Protein AF-W0VFI9-F1 (afdb_monomer)

Sequence (299 aa):
MTFDEHGDLPAVGVAAKDGVLQRAAGFYQGDRPKFDKMVDLAYHPKNVRTPTDSWTFLTLIRRGRIDWLRPFAPLVEDNMTIKDWPAGPSRNRSEFVGWNKQPDQPFVPTPFIAKPWTRFQIDQYDHLENLGTLYRPQVVSYLDDQGQPVKPAERRMRMEGALRAALAPLGGKSPARILFDYGSVLDDRNGAARFLPLVQSLHAVDDNFNLLDPRQGYDLARILGDTGAGSPFIAVALATMAGRQSGGATLVANLRRDDGATLLLVTPPSTDQIKKDAAIKRPFWPRPGFGKMRVAEGN

InterPro domains:
  IPR048303 Type VI lipase adapter protein Tla3, C-terminal domain [PF20995] (131-268)

Structure (mmCIF, N/CA/C/O backbone):
data_AF-W0VFI9-F1
#
_entry.id   AF-W0VFI9-F1
#
loop_
_atom_site.group_PDB
_atom_site.id
_atom_site.type_symbol
_atom_site.label_atom_id
_atom_site.label_alt_id
_atom_site.label_comp_id
_atom_site.label_asym_id
_atom_site.label_entity_id
_atom_site.label_seq_id
_atom_site.pdbx_PDB_ins_code
_atom_site.Cartn_x
_atom_site.Cartn_y
_atom_site.Cartn_z
_atom_site.occupancy
_atom_site.B_iso_or_equiv
_atom_site.auth_seq_id
_atom_site.auth_comp_id
_atom_site.auth_asym_id
_atom_site.auth_atom_id
_atom_site.pdbx_PDB_model_num
ATOM 1 N N . MET A 1 1 ? -9.700 0.176 -8.183 1.00 62.56 1 MET A N 1
ATOM 2 C CA . MET A 1 1 ? -8.334 0.528 -7.711 1.00 62.56 1 MET A CA 1
ATOM 3 C C . MET A 1 1 ? -7.477 0.729 -8.945 1.00 62.56 1 MET A C 1
ATOM 5 O O . MET A 1 1 ? -7.591 -0.067 -9.864 1.00 62.56 1 MET A O 1
ATOM 9 N N . THR A 1 2 ? -6.589 1.721 -8.954 1.00 81.00 2 THR A N 1
ATOM 10 C CA . THR A 1 2 ? -5.860 2.187 -10.150 1.00 81.00 2 THR A CA 1
ATOM 11 C C . THR A 1 2 ? -5.192 1.076 -10.981 1.00 81.00 2 THR A C 1
ATOM 13 O O . THR A 1 2 ? -5.266 1.102 -12.201 1.00 81.00 2 THR A O 1
ATOM 16 N N . PHE A 1 3 ? -4.596 0.052 -10.356 1.00 87.06 3 PHE A N 1
ATOM 17 C CA . PHE A 1 3 ? -3.988 -1.084 -11.080 1.00 87.06 3 PHE A CA 1
ATOM 18 C C . PHE A 1 3 ? -4.985 -2.087 -11.692 1.00 87.06 3 PHE A C 1
ATOM 20 O O . PHE A 1 3 ? -4.592 -2.877 -12.553 1.00 87.06 3 PHE A O 1
ATOM 27 N N . ASP A 1 4 ? -6.230 -2.119 -11.211 1.00 84.88 4 ASP A N 1
ATOM 28 C CA . ASP A 1 4 ? -7.299 -2.966 -11.763 1.00 84.88 4 ASP A CA 1
ATOM 29 C C . ASP A 1 4 ? -7.965 -2.289 -12.965 1.00 84.88 4 ASP A C 1
ATOM 31 O O . ASP A 1 4 ? -8.325 -2.954 -13.929 1.00 84.88 4 ASP A O 1
ATOM 35 N N . GLU A 1 5 ? -8.095 -0.962 -12.911 1.00 87.06 5 GLU A N 1
ATOM 36 C CA . GLU A 1 5 ? -8.647 -0.134 -13.992 1.00 87.06 5 GLU A CA 1
ATOM 37 C C . GLU A 1 5 ? -7.656 0.029 -15.156 1.00 87.06 5 GLU A C 1
ATOM 39 O O . GLU A 1 5 ? -8.062 0.244 -16.298 1.00 87.06 5 GLU A O 1
ATOM 44 N N . HIS A 1 6 ? -6.354 -0.108 -14.881 1.00 88.56 6 HIS A N 1
ATOM 45 C CA . HIS A 1 6 ? -5.279 0.088 -15.851 1.00 88.56 6 HIS A CA 1
ATOM 46 C C . HIS A 1 6 ? -4.340 -1.121 -15.892 1.00 88.56 6 HIS A C 1
ATOM 48 O O . HIS A 1 6 ? -3.369 -1.227 -15.137 1.00 88.56 6 HIS A O 1
ATOM 54 N N . GLY A 1 7 ? -4.652 -2.063 -16.786 1.00 85.62 7 GLY A N 1
ATOM 55 C CA . GLY A 1 7 ? -3.955 -3.346 -16.910 1.00 85.62 7 GLY A CA 1
ATOM 56 C C . GLY A 1 7 ? -2.502 -3.260 -17.389 1.00 85.62 7 GLY A C 1
ATOM 57 O O . GLY A 1 7 ? -1.788 -4.252 -17.280 1.00 85.62 7 GLY A O 1
ATOM 58 N N . ASP A 1 8 ? -2.065 -2.107 -17.885 1.00 88.19 8 ASP A N 1
ATOM 59 C CA . ASP A 1 8 ? -0.734 -1.803 -18.416 1.00 88.19 8 ASP A CA 1
ATOM 60 C C . ASP A 1 8 ? 0.096 -0.891 -17.493 1.00 88.19 8 ASP A C 1
ATOM 62 O O . ASP A 1 8 ? 1.289 -0.722 -17.726 1.00 88.19 8 ASP A O 1
ATOM 66 N N . LEU A 1 9 ? -0.496 -0.336 -16.427 1.00 93.69 9 LEU A N 1
ATOM 67 C CA . LEU A 1 9 ? 0.180 0.553 -15.480 1.00 93.69 9 LEU A CA 1
ATOM 68 C C . LEU A 1 9 ? 1.216 -0.224 -14.638 1.00 93.69 9 LEU A C 1
ATOM 70 O O . LEU A 1 9 ? 0.830 -1.044 -13.795 1.00 93.69 9 LEU A O 1
ATOM 74 N N . PRO A 1 10 ? 2.532 0.026 -14.802 1.00 94.06 10 PRO A N 1
ATOM 75 C CA . PRO A 1 10 ? 3.554 -0.812 -14.180 1.00 94.06 10 PRO A CA 1
ATOM 76 C C . PRO A 1 10 ? 3.926 -0.372 -12.764 1.00 94.06 10 PRO A C 1
ATOM 78 O O . PRO A 1 10 ? 4.367 -1.191 -11.952 1.00 94.06 10 PRO A O 1
ATOM 81 N N . ALA A 1 11 ? 3.769 0.913 -12.452 1.00 94.31 11 ALA A N 1
ATOM 82 C CA . ALA A 1 11 ? 4.079 1.461 -11.144 1.00 94.31 11 ALA A CA 1
ATOM 83 C C . ALA A 1 11 ? 3.263 2.724 -10.853 1.00 94.31 11 ALA A C 1
ATOM 85 O O . ALA A 1 11 ? 2.874 3.446 -11.766 1.00 94.31 11 ALA A O 1
ATOM 86 N N . VAL A 1 12 ? 3.051 2.999 -9.567 1.00 93.38 12 VAL A N 1
ATOM 87 C CA . VAL A 1 12 ? 2.434 4.228 -9.057 1.00 93.38 12 VAL A CA 1
ATOM 88 C C . VAL A 1 12 ? 3.333 4.800 -7.969 1.00 93.38 12 VAL A C 1
ATOM 90 O O . VAL A 1 12 ? 3.649 4.114 -6.996 1.00 93.38 12 VAL A O 1
ATOM 93 N N . GLY A 1 13 ? 3.733 6.059 -8.133 1.00 93.19 13 GLY A N 1
ATOM 94 C CA . GLY A 1 13 ? 4.355 6.844 -7.073 1.00 93.19 13 GLY A CA 1
ATOM 95 C C . GLY A 1 13 ? 3.281 7.511 -6.218 1.00 93.19 13 GLY A C 1
ATOM 96 O O . GLY A 1 13 ? 2.420 8.209 -6.745 1.00 93.19 13 GLY A O 1
ATOM 97 N N . VAL A 1 14 ? 3.332 7.306 -4.907 1.00 91.81 14 VAL A N 1
ATOM 98 C CA . VAL A 1 14 ? 2.443 7.950 -3.938 1.00 91.81 14 VAL A CA 1
ATOM 99 C C . VAL A 1 14 ? 3.278 8.874 -3.069 1.00 91.81 14 VAL A C 1
ATOM 101 O O . VAL A 1 14 ? 4.175 8.417 -2.364 1.00 91.81 14 VAL A O 1
ATOM 104 N N . ALA A 1 15 ? 2.977 10.169 -3.119 1.00 91.31 15 ALA A N 1
ATOM 105 C CA . ALA A 1 15 ? 3.561 11.175 -2.246 1.00 91.31 15 ALA A CA 1
ATOM 106 C C . ALA A 1 15 ? 2.481 11.674 -1.286 1.00 91.31 15 ALA A C 1
ATOM 108 O O . ALA A 1 15 ? 1.487 12.255 -1.717 1.00 91.31 15 ALA A O 1
ATOM 109 N N . ALA A 1 16 ? 2.681 11.448 0.007 1.00 90.25 16 ALA A N 1
ATOM 110 C CA . ALA A 1 16 ? 1.802 11.933 1.058 1.00 90.25 16 ALA A CA 1
ATOM 111 C C . ALA A 1 16 ? 2.552 12.956 1.906 1.00 90.25 16 ALA A C 1
ATOM 113 O O . ALA A 1 16 ? 3.666 12.696 2.365 1.00 90.25 16 ALA A O 1
ATOM 114 N N . LYS A 1 17 ? 1.942 14.126 2.088 1.00 86.88 17 LYS A N 1
ATOM 115 C CA . LYS A 1 17 ? 2.473 15.214 2.902 1.00 86.88 17 LYS A CA 1
ATOM 116 C C . LYS A 1 17 ? 1.336 15.812 3.711 1.00 86.88 17 LYS A C 1
ATOM 118 O O . LYS A 1 17 ? 0.345 16.245 3.131 1.00 86.88 17 LYS A O 1
ATOM 123 N N . ASP A 1 18 ? 1.499 15.857 5.021 1.00 83.75 18 ASP A N 1
ATOM 124 C CA . ASP A 1 18 ? 0.561 16.513 5.928 1.00 83.75 18 ASP A CA 1
ATOM 125 C C . ASP A 1 18 ? 1.339 17.097 7.106 1.00 83.75 18 ASP A C 1
ATOM 127 O O . ASP A 1 18 ? 2.400 16.586 7.464 1.00 83.75 18 ASP A O 1
ATOM 131 N N . GLY A 1 19 ? 0.844 18.188 7.670 1.00 79.25 19 GLY A N 1
ATOM 132 C CA . GLY A 1 19 ? 1.576 18.973 8.646 1.00 79.25 19 GLY A CA 1
ATOM 133 C C . GLY A 1 19 ? 0.948 20.330 8.920 1.00 79.25 19 GLY A C 1
ATOM 134 O O . GLY A 1 19 ? 0.022 20.761 8.226 1.00 79.25 19 GLY A O 1
ATOM 135 N N . VAL A 1 20 ? 1.483 21.034 9.917 1.00 75.50 20 VAL A N 1
ATOM 136 C CA . VAL A 1 20 ? 1.003 22.361 10.333 1.00 75.50 20 VAL A CA 1
ATOM 137 C C . VAL A 1 20 ? 1.035 23.326 9.153 1.00 75.50 20 VAL A C 1
ATOM 139 O O . VAL A 1 20 ? 0.038 23.984 8.860 1.00 75.50 20 VAL A O 1
ATOM 142 N N . LEU A 1 21 ? 2.150 23.349 8.417 1.00 72.38 21 LEU A N 1
ATOM 143 C CA . LEU A 1 21 ? 2.310 24.210 7.247 1.00 72.38 21 LEU A CA 1
ATOM 144 C C . LEU A 1 21 ? 1.324 23.855 6.130 1.00 72.38 21 LEU A C 1
ATOM 146 O O . LEU A 1 21 ? 0.768 24.754 5.510 1.00 72.38 21 LEU A O 1
ATOM 150 N N . GLN A 1 22 ? 1.091 22.568 5.857 1.00 76.31 22 GLN A N 1
ATOM 151 C CA . GLN A 1 22 ? 0.174 22.138 4.792 1.00 76.31 22 GLN A CA 1
ATOM 152 C C . GLN A 1 22 ? -1.273 22.507 5.118 1.00 76.31 22 GLN A C 1
ATOM 154 O O . GLN A 1 22 ? -1.983 23.002 4.246 1.00 76.31 22 GLN A O 1
ATOM 159 N N . ARG A 1 23 ? -1.688 22.311 6.373 1.00 75.12 23 ARG A N 1
ATOM 160 C CA . ARG A 1 23 ? -3.041 22.632 6.839 1.00 75.12 23 ARG A CA 1
ATOM 161 C C . ARG A 1 23 ? -3.273 24.139 6.909 1.00 75.12 23 ARG A C 1
ATOM 163 O O . ARG A 1 23 ? -4.311 24.624 6.477 1.00 75.12 23 ARG A O 1
ATOM 170 N N . ALA A 1 24 ? -2.287 24.896 7.387 1.00 67.75 24 ALA A N 1
ATOM 171 C CA . ALA A 1 24 ? -2.385 26.347 7.497 1.00 67.75 24 ALA A CA 1
ATOM 172 C C . ALA A 1 24 ? -2.285 27.077 6.146 1.00 67.75 24 ALA A C 1
ATOM 174 O O . ALA A 1 24 ? -2.968 28.079 5.935 1.00 67.75 24 ALA A O 1
ATOM 175 N N . ALA A 1 25 ? -1.440 26.588 5.233 1.00 64.44 25 ALA A N 1
ATOM 176 C CA . ALA A 1 25 ? -1.250 27.164 3.901 1.00 64.44 25 ALA A CA 1
ATOM 177 C C . ALA A 1 25 ? -2.233 26.609 2.852 1.00 64.44 25 ALA A C 1
ATOM 179 O O . ALA A 1 25 ? -2.155 26.981 1.681 1.00 64.44 25 ALA A O 1
ATOM 180 N N . GLY A 1 26 ? -3.156 25.723 3.243 1.00 57.56 26 GLY A N 1
ATOM 181 C CA . GLY A 1 26 ? -4.144 25.134 2.344 1.00 57.56 26 GLY A CA 1
ATOM 182 C C . GLY A 1 26 ? -5.011 26.200 1.664 1.00 57.56 26 GLY A C 1
ATOM 183 O O . GLY A 1 26 ? -5.632 27.042 2.315 1.00 57.56 26 GLY A O 1
ATOM 184 N N . PHE A 1 27 ? -5.079 26.170 0.332 1.00 51.59 27 PHE A N 1
ATOM 185 C CA . PHE A 1 27 ? -5.891 27.086 -0.485 1.00 51.59 27 PHE A CA 1
ATOM 186 C C . PHE A 1 27 ? -7.396 26.754 -0.488 1.00 51.59 27 PHE A C 1
ATOM 188 O O . PHE A 1 27 ? -8.184 27.507 -1.052 1.00 51.59 27 PHE A O 1
ATOM 195 N N . TYR A 1 28 ? -7.814 25.664 0.159 1.00 48.34 28 TYR A N 1
ATOM 196 C CA . TYR A 1 28 ? -9.218 25.266 0.240 1.00 48.34 28 TYR A CA 1
ATOM 197 C C . TYR A 1 28 ? -9.955 26.088 1.311 1.00 48.34 28 TYR A C 1
ATOM 199 O O . TYR A 1 28 ? -9.570 26.104 2.478 1.00 48.34 28 TYR A O 1
ATOM 207 N N . GLN A 1 29 ? -11.012 26.796 0.897 1.00 50.69 29 GLN A N 1
ATOM 208 C CA . GLN A 1 29 ? -11.781 27.742 1.722 1.00 50.69 29 GLN A CA 1
ATOM 209 C C . GLN A 1 29 ? -12.528 27.099 2.905 1.00 50.69 29 GLN A C 1
ATOM 211 O O . GLN A 1 29 ? -12.892 27.814 3.834 1.00 50.69 29 GLN A O 1
ATOM 216 N N . GLY A 1 30 ? -12.762 25.782 2.880 1.00 52.59 30 GLY A N 1
ATOM 217 C CA . 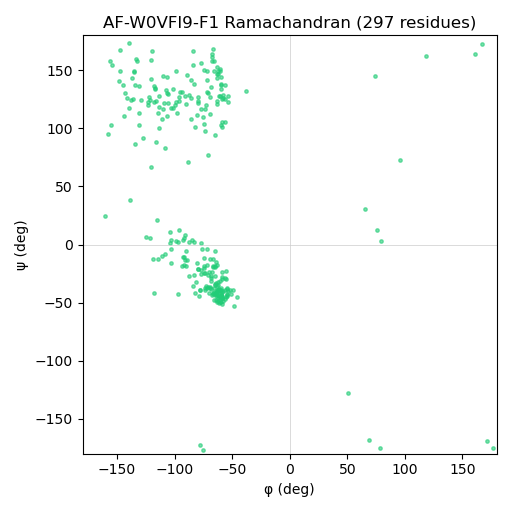GLY A 1 30 ? -13.663 25.106 3.819 1.00 52.59 30 GLY A CA 1
ATOM 218 C C . GLY A 1 30 ? -13.043 24.601 5.125 1.00 52.59 30 GLY A C 1
ATOM 219 O O . GLY A 1 30 ? -13.802 24.272 6.026 1.00 52.59 30 GLY A O 1
ATOM 220 N N . ASP A 1 31 ? -11.709 24.540 5.246 1.00 50.25 31 ASP A N 1
ATOM 221 C CA . ASP A 1 31 ? -11.068 23.681 6.263 1.00 50.25 31 ASP A CA 1
ATOM 222 C C . ASP A 1 31 ? -9.860 24.327 6.976 1.00 50.25 31 ASP A C 1
ATOM 224 O O . ASP A 1 31 ? -8.832 23.698 7.225 1.00 50.25 31 ASP A O 1
ATOM 228 N N . ARG A 1 32 ? -9.934 25.633 7.275 1.00 51.53 32 ARG A N 1
ATOM 229 C CA . ARG A 1 32 ? -8.805 26.377 7.865 1.00 51.53 32 ARG A CA 1
ATOM 230 C C . ARG A 1 32 ? -8.940 26.614 9.371 1.00 51.53 32 ARG A C 1
ATOM 232 O O . ARG A 1 32 ? -9.714 27.481 9.784 1.00 51.53 32 ARG A O 1
ATOM 239 N N . PRO A 1 33 ? -8.024 26.078 10.190 1.00 53.16 33 PRO A N 1
ATOM 240 C CA . PRO A 1 33 ? -7.391 26.868 11.234 1.00 53.16 33 PRO A CA 1
ATOM 241 C C . PRO A 1 33 ? -6.421 27.863 10.567 1.00 53.16 33 PRO A C 1
ATOM 243 O O . PRO A 1 33 ? -5.630 27.489 9.702 1.00 53.16 33 PRO A O 1
ATOM 246 N N . LYS A 1 34 ? -6.478 29.149 10.934 1.00 56.06 34 LYS A N 1
ATOM 247 C CA . LYS A 1 34 ? -5.519 30.158 10.436 1.00 56.06 34 LYS A CA 1
ATOM 248 C C . LYS A 1 34 ? -4.099 29.808 10.908 1.00 56.06 34 LYS A C 1
ATOM 250 O O . LYS A 1 34 ? -3.950 29.353 12.038 1.00 56.06 34 LYS A O 1
ATOM 255 N N . PHE A 1 35 ? -3.084 30.047 10.072 1.00 51.72 35 PHE A N 1
ATOM 256 C CA . PHE A 1 35 ? -1.660 29.806 10.370 1.00 51.72 35 PHE A CA 1
ATOM 257 C C . PHE A 1 35 ? -1.248 30.317 11.755 1.00 51.72 35 PHE A C 1
ATOM 259 O O . PHE A 1 35 ? -0.663 29.583 12.547 1.00 51.72 35 PHE A O 1
ATOM 266 N N . ASP A 1 36 ? -1.684 31.529 12.083 1.00 55.62 36 ASP A N 1
ATOM 267 C CA . ASP A 1 36 ? -1.428 32.227 13.344 1.00 55.62 36 ASP A CA 1
ATOM 268 C C . ASP A 1 36 ? -1.934 31.452 14.576 1.00 55.62 36 ASP A C 1
ATOM 270 O O . ASP A 1 36 ? -1.427 31.642 15.672 1.00 55.62 36 ASP A O 1
ATOM 274 N N . LYS A 1 37 ? -2.917 30.553 14.410 1.00 59.81 37 LYS A N 1
ATOM 275 C CA . LYS A 1 37 ? -3.463 29.701 15.481 1.00 59.81 37 LYS A CA 1
ATOM 276 C C . LYS A 1 37 ? -2.762 28.345 15.615 1.00 59.81 37 LYS A C 1
ATOM 278 O O . LYS A 1 37 ? -3.023 27.637 16.581 1.00 59.81 37 LYS A O 1
ATOM 283 N N . MET A 1 38 ? -1.944 27.944 14.639 1.00 61.09 38 MET A N 1
ATOM 284 C CA . MET A 1 38 ? -1.227 26.659 14.654 1.00 61.09 38 MET A CA 1
ATOM 285 C C . MET A 1 38 ? 0.292 26.810 14.751 1.00 61.09 38 MET A C 1
ATOM 287 O O . MET A 1 38 ? 0.965 25.822 15.031 1.00 61.09 38 MET A O 1
ATOM 291 N N . VAL A 1 39 ? 0.831 28.018 14.553 1.00 60.41 39 VAL A N 1
ATOM 292 C CA . VAL A 1 39 ? 2.271 28.292 14.660 1.00 60.41 39 VAL A CA 1
ATOM 293 C C . VAL A 1 39 ? 2.828 27.882 16.022 1.00 60.41 39 VAL A C 1
ATOM 295 O O . VAL A 1 39 ? 3.883 27.257 16.077 1.00 60.41 39 VAL A O 1
ATOM 298 N N . ASP A 1 40 ? 2.072 28.108 17.099 1.00 61.69 40 ASP A N 1
ATOM 299 C CA . ASP A 1 40 ? 2.478 27.697 18.443 1.00 61.69 40 ASP A CA 1
ATOM 300 C C . ASP A 1 40 ? 2.693 26.179 18.508 1.00 61.69 40 ASP A C 1
ATOM 302 O O . ASP A 1 40 ? 3.692 25.718 19.052 1.00 61.69 40 ASP A O 1
ATOM 306 N N . LEU A 1 41 ? 1.832 25.384 17.863 1.00 61.12 41 LEU A N 1
ATOM 307 C CA . LEU A 1 41 ? 1.924 23.919 17.853 1.00 61.12 41 LEU A CA 1
ATOM 308 C C . LEU A 1 41 ? 3.151 23.395 17.092 1.00 61.12 41 LEU A C 1
ATOM 310 O O . LEU A 1 41 ? 3.603 22.291 17.389 1.00 61.12 41 LEU A O 1
ATOM 314 N N . ALA A 1 42 ? 3.709 24.167 16.153 1.00 59.72 42 ALA A N 1
ATOM 315 C CA . ALA A 1 42 ? 4.906 23.779 15.403 1.00 59.72 42 ALA A CA 1
ATOM 316 C C . ALA A 1 42 ? 6.184 23.779 16.266 1.00 59.72 42 ALA A C 1
ATOM 318 O O . ALA A 1 42 ? 7.136 23.069 15.945 1.00 59.72 42 ALA A O 1
ATOM 319 N N . TYR A 1 43 ? 6.201 24.548 17.362 1.00 58.91 43 TYR A N 1
ATOM 320 C CA . TYR A 1 43 ? 7.357 24.689 18.258 1.00 58.91 43 TYR A CA 1
ATOM 321 C C . TYR A 1 43 ? 7.232 23.898 19.572 1.00 58.91 43 TYR A C 1
ATOM 323 O O . TYR A 1 43 ? 8.177 23.874 20.361 1.00 58.91 43 TYR A O 1
ATOM 331 N N . HIS A 1 44 ? 6.094 23.240 19.827 1.00 58.84 44 HIS A N 1
ATOM 332 C CA . HIS A 1 44 ? 5.900 22.419 21.028 1.00 58.84 44 HIS A CA 1
ATOM 333 C C . HIS A 1 44 ? 6.455 20.994 20.851 1.00 58.84 44 HIS A C 1
ATOM 335 O O . HIS A 1 44 ? 6.500 20.474 19.732 1.00 58.84 44 HIS A O 1
ATOM 341 N N . PRO A 1 45 ? 6.825 20.306 21.950 1.00 62.03 45 PRO A N 1
ATOM 342 C CA . PRO A 1 45 ? 7.136 18.882 21.910 1.00 62.03 45 PRO A CA 1
ATOM 343 C C . PRO A 1 45 ? 5.980 18.095 21.281 1.00 62.03 45 PRO A C 1
ATOM 345 O O . PRO A 1 45 ? 4.825 18.226 21.702 1.00 62.03 45 PRO A O 1
ATOM 348 N N . LYS A 1 46 ? 6.298 17.274 20.274 1.00 61.84 46 LYS A N 1
ATOM 349 C CA . LYS A 1 46 ? 5.321 16.419 19.592 1.00 61.84 46 LYS A CA 1
ATOM 350 C C . LYS A 1 46 ? 4.617 15.534 20.617 1.00 61.84 46 LYS A C 1
ATOM 352 O O . LYS A 1 46 ? 5.269 14.825 21.380 1.00 61.84 46 LYS A O 1
ATOM 357 N N . ASN A 1 47 ? 3.293 15.584 20.641 1.00 63.72 47 ASN A N 1
ATOM 358 C CA . ASN A 1 47 ? 2.473 14.708 21.462 1.00 63.72 47 ASN A CA 1
ATOM 359 C C . ASN A 1 47 ? 1.244 14.263 20.664 1.00 63.72 47 ASN A C 1
ATOM 361 O O . ASN A 1 47 ? 0.992 14.746 19.562 1.00 63.72 47 ASN A O 1
ATOM 365 N N . VAL A 1 48 ? 0.464 13.34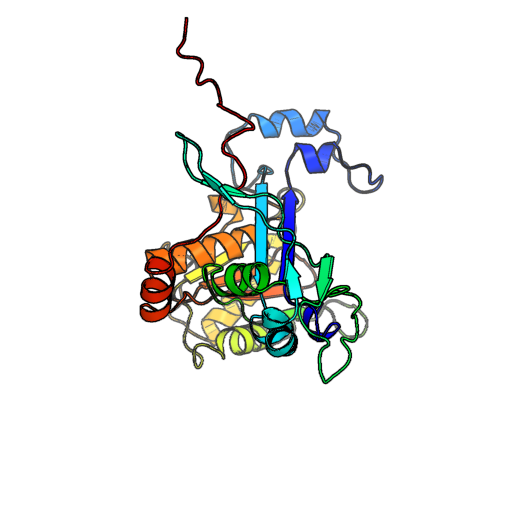3 21.231 1.00 61.91 48 VAL A N 1
ATOM 366 C CA . VAL A 1 48 ? -0.722 12.745 20.585 1.00 61.91 48 VAL A CA 1
ATOM 367 C C . VAL A 1 48 ? -1.733 13.802 20.118 1.00 61.91 48 VAL A C 1
ATOM 369 O O . VAL A 1 48 ? -2.537 13.553 19.225 1.00 61.91 48 VAL A O 1
ATOM 372 N N . ARG A 1 49 ? -1.693 14.995 20.725 1.00 66.44 49 ARG A N 1
ATOM 373 C CA . ARG A 1 49 ? -2.599 16.114 20.474 1.00 66.44 49 ARG A CA 1
ATOM 374 C C . ARG A 1 49 ? -1.988 17.236 19.627 1.00 66.44 49 ARG A C 1
ATOM 376 O O . ARG A 1 49 ? -2.607 18.291 19.522 1.00 66.44 49 ARG A O 1
ATOM 383 N N . THR A 1 50 ? -0.818 17.047 19.014 1.00 71.25 50 THR A N 1
ATOM 384 C CA . THR A 1 50 ? -0.239 18.042 18.099 1.00 71.25 50 THR A CA 1
ATOM 385 C C . THR A 1 50 ? -0.081 17.490 16.683 1.00 71.25 50 THR A C 1
ATOM 387 O O . THR A 1 50 ? 0.349 16.343 16.509 1.00 71.25 50 THR A O 1
ATOM 390 N N . PRO A 1 51 ? -0.435 18.276 15.642 1.00 75.94 51 PRO A N 1
ATOM 391 C CA . PRO A 1 51 ? -0.147 17.884 14.273 1.00 75.94 51 PRO A CA 1
ATOM 392 C C . PRO A 1 51 ? 1.359 17.712 14.104 1.00 75.94 51 PRO A C 1
ATOM 394 O O . PRO A 1 51 ? 2.148 18.524 14.586 1.00 75.94 51 PRO A O 1
ATOM 397 N N . THR A 1 52 ? 1.754 16.652 13.413 1.00 81.50 52 THR A N 1
ATOM 398 C CA . THR A 1 52 ? 3.150 16.361 13.126 1.00 81.50 52 THR A CA 1
ATOM 399 C C . THR A 1 52 ? 3.388 16.425 11.634 1.00 81.50 52 THR A C 1
ATOM 401 O O . THR A 1 52 ? 2.762 15.703 10.859 1.00 81.50 52 THR A O 1
ATOM 404 N N . ASP A 1 53 ? 4.343 17.272 11.249 1.00 83.00 53 ASP A N 1
ATOM 405 C CA . ASP A 1 53 ? 4.816 17.345 9.875 1.00 83.00 53 ASP A CA 1
ATOM 406 C C . ASP A 1 53 ? 5.358 15.985 9.437 1.00 83.00 53 ASP A C 1
ATOM 408 O O . ASP A 1 53 ? 6.237 15.388 10.071 1.00 83.00 53 ASP A O 1
ATOM 412 N N . SER A 1 54 ? 4.810 15.508 8.330 1.00 86.62 54 SER A N 1
ATOM 413 C CA . SER A 1 54 ? 5.104 14.213 7.760 1.00 86.62 54 SER A CA 1
ATOM 414 C C . SER A 1 54 ? 5.256 14.314 6.253 1.00 86.62 54 SER A C 1
ATOM 416 O O . SER A 1 54 ? 4.557 15.063 5.564 1.00 86.62 54 SER A O 1
ATOM 418 N N . TRP A 1 55 ? 6.198 13.530 5.740 1.00 90.44 55 TRP A N 1
ATOM 419 C CA . TRP A 1 55 ? 6.377 13.338 4.315 1.00 90.44 55 TRP A CA 1
ATOM 420 C C . TRP A 1 55 ? 6.725 11.881 4.062 1.00 90.44 55 TRP A C 1
ATOM 422 O O . TRP A 1 55 ? 7.646 11.332 4.664 1.00 90.44 55 TRP A O 1
ATOM 432 N N . THR A 1 56 ? 5.973 11.228 3.189 1.00 92.81 56 THR A N 1
ATOM 433 C CA . THR A 1 56 ? 6.229 9.850 2.787 1.00 92.81 56 THR A CA 1
ATOM 434 C C . THR A 1 56 ? 6.116 9.722 1.281 1.00 92.81 56 THR A C 1
ATOM 436 O O . THR A 1 56 ? 5.195 10.257 0.666 1.00 92.81 56 THR A O 1
ATOM 439 N N . PHE A 1 57 ? 7.060 8.989 0.698 1.00 93.38 57 PHE A N 1
ATOM 440 C CA . PHE A 1 57 ? 7.045 8.599 -0.702 1.00 93.38 57 PHE A CA 1
ATOM 441 C C . PHE A 1 57 ? 7.081 7.079 -0.785 1.00 93.38 57 PHE A C 1
ATOM 443 O O . PHE A 1 57 ? 7.991 6.448 -0.251 1.00 93.38 57 PHE A O 1
ATOM 450 N N . LEU A 1 58 ? 6.100 6.494 -1.462 1.00 94.19 58 LEU A N 1
ATOM 451 C CA . LEU A 1 58 ? 6.034 5.065 -1.740 1.00 94.19 58 LEU A CA 1
ATOM 452 C C . LEU A 1 58 ? 6.005 4.857 -3.249 1.00 94.19 58 LEU A C 1
ATOM 454 O O . LEU A 1 58 ? 5.347 5.603 -3.968 1.00 94.19 58 LEU A O 1
ATOM 458 N N . 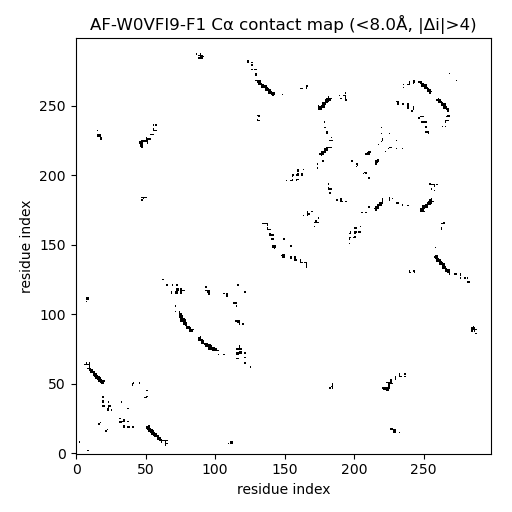THR A 1 59 ? 6.681 3.819 -3.729 1.00 94.38 59 THR A N 1
ATOM 459 C CA . THR A 1 59 ? 6.525 3.353 -5.111 1.00 94.38 59 THR A CA 1
ATOM 460 C C . THR A 1 59 ? 5.910 1.965 -5.073 1.00 94.38 59 THR A C 1
ATOM 462 O O . THR A 1 59 ? 6.523 1.023 -4.577 1.00 94.38 59 THR A O 1
ATOM 465 N N . LEU A 1 60 ? 4.681 1.846 -5.567 1.00 94.50 60 LEU A N 1
ATOM 466 C CA . LEU A 1 60 ? 3.979 0.574 -5.700 1.00 94.50 60 LEU A CA 1
ATOM 467 C C . LEU A 1 60 ? 4.220 0.032 -7.103 1.00 94.50 60 LEU A C 1
ATOM 469 O O . LEU A 1 60 ? 4.075 0.765 -8.077 1.00 94.50 60 LEU A O 1
ATOM 473 N N . ILE A 1 61 ? 4.596 -1.240 -7.207 1.00 94.25 61 ILE A N 1
ATOM 474 C CA . ILE A 1 61 ? 5.104 -1.832 -8.447 1.00 94.25 61 ILE A CA 1
ATOM 475 C C . ILE A 1 61 ? 4.365 -3.139 -8.725 1.00 94.25 61 ILE A C 1
ATOM 477 O O . ILE A 1 61 ? 4.188 -3.969 -7.832 1.00 94.25 61 ILE A O 1
ATOM 481 N N . ARG A 1 62 ? 3.972 -3.356 -9.983 1.00 93.69 62 ARG A N 1
ATOM 482 C CA . ARG A 1 62 ? 3.416 -4.622 -10.475 1.00 93.69 62 ARG A CA 1
ATOM 483 C C . ARG A 1 62 ? 4.356 -5.202 -11.529 1.00 93.69 62 ARG A C 1
ATOM 485 O O . ARG A 1 62 ? 4.179 -4.961 -12.716 1.00 93.69 62 ARG A O 1
ATOM 492 N N . ARG A 1 63 ? 5.338 -5.994 -11.085 1.00 89.81 63 ARG A N 1
ATOM 493 C CA . ARG A 1 63 ? 6.484 -6.410 -11.916 1.00 89.81 63 ARG A CA 1
ATOM 494 C C . ARG A 1 63 ? 6.120 -7.010 -13.279 1.00 89.81 63 ARG A C 1
ATOM 496 O O . ARG A 1 63 ? 6.722 -6.634 -14.273 1.00 89.81 63 ARG A O 1
ATOM 503 N N . GLY A 1 64 ? 5.104 -7.872 -13.343 1.00 90.56 64 GLY A N 1
ATOM 504 C CA . GLY A 1 64 ? 4.700 -8.525 -14.598 1.00 90.56 64 GLY A CA 1
ATOM 505 C C . GLY A 1 64 ? 4.008 -7.613 -15.623 1.00 90.56 64 GLY A C 1
ATOM 506 O O . GLY A 1 64 ? 3.693 -8.044 -16.726 1.00 90.56 64 GLY A O 1
ATOM 507 N N . ARG A 1 65 ? 3.743 -6.340 -15.296 1.00 92.88 65 ARG A N 1
ATOM 508 C CA . ARG A 1 65 ? 3.057 -5.402 -16.208 1.00 92.88 65 ARG A CA 1
ATOM 509 C C . ARG A 1 65 ? 3.933 -4.908 -17.356 1.00 92.88 65 ARG A C 1
ATOM 511 O O . ARG A 1 65 ? 3.407 -4.337 -18.304 1.00 92.88 65 ARG A O 1
ATOM 518 N N . ILE A 1 66 ? 5.238 -5.157 -17.286 1.00 94.19 66 ILE A N 1
ATOM 519 C CA . ILE A 1 66 ? 6.196 -4.800 -18.336 1.00 94.19 66 ILE A CA 1
ATOM 520 C C . ILE A 1 66 ? 6.643 -6.004 -19.174 1.00 94.19 66 ILE A C 1
ATOM 522 O O . ILE A 1 66 ? 7.468 -5.840 -20.066 1.00 94.19 66 ILE A O 1
ATOM 526 N N . ASP A 1 67 ? 6.132 -7.215 -18.919 1.00 94.06 67 ASP A N 1
ATOM 527 C CA . ASP A 1 67 ? 6.643 -8.426 -19.582 1.00 94.06 67 ASP A CA 1
ATOM 528 C C . ASP A 1 67 ? 6.456 -8.388 -21.104 1.00 94.06 67 ASP A C 1
ATOM 530 O O . ASP A 1 67 ? 7.322 -8.841 -21.852 1.00 94.06 67 ASP A O 1
ATOM 534 N N . TRP A 1 68 ? 5.384 -7.746 -21.568 1.00 93.81 68 TRP A N 1
ATOM 535 C CA . TRP A 1 68 ? 5.110 -7.528 -22.988 1.00 93.81 68 TRP A CA 1
ATOM 536 C C . TRP A 1 68 ? 6.118 -6.591 -23.678 1.00 93.81 68 TRP A C 1
ATOM 538 O O . TRP A 1 68 ? 6.241 -6.630 -24.899 1.00 93.81 68 TRP A O 1
ATOM 548 N N . LEU A 1 69 ? 6.870 -5.775 -22.925 1.00 94.88 69 LEU A N 1
ATOM 549 C CA . LEU A 1 69 ? 7.926 -4.910 -23.465 1.00 94.88 69 LEU A CA 1
ATOM 550 C C . LEU A 1 69 ? 9.228 -5.671 -23.738 1.00 94.88 69 LEU A C 1
ATOM 552 O O . LEU A 1 69 ? 10.066 -5.212 -24.515 1.00 94.88 69 LEU A O 1
ATOM 556 N N . ARG A 1 70 ? 9.425 -6.829 -23.097 1.00 94.94 70 ARG A N 1
ATOM 557 C CA . ARG A 1 70 ? 10.700 -7.561 -23.123 1.00 94.94 70 ARG A CA 1
ATOM 558 C C . ARG A 1 70 ? 11.146 -7.977 -24.532 1.00 94.94 70 ARG A C 1
ATOM 560 O O . ARG A 1 70 ? 12.341 -7.846 -24.792 1.00 94.94 70 ARG A O 1
ATOM 567 N N . PRO A 1 71 ? 10.261 -8.409 -25.454 1.00 95.69 71 PRO A N 1
ATOM 568 C CA . PRO A 1 71 ? 10.655 -8.708 -26.833 1.00 95.69 71 PRO A CA 1
ATOM 569 C C . PRO A 1 71 ? 11.146 -7.483 -27.620 1.00 95.69 71 PRO A C 1
ATOM 571 O O . PRO A 1 71 ? 11.960 -7.631 -28.526 1.00 95.69 71 PRO A O 1
ATOM 574 N N . PHE A 1 72 ? 10.689 -6.275 -27.268 1.00 96.50 72 PHE A N 1
ATOM 575 C CA . PHE A 1 72 ? 11.091 -5.035 -27.939 1.00 96.50 72 PHE A CA 1
ATOM 576 C C . PHE A 1 72 ? 12.441 -4.512 -27.450 1.00 96.50 72 PHE A C 1
ATOM 578 O O . PHE A 1 72 ? 13.182 -3.921 -28.228 1.00 96.50 72 PHE A O 1
ATOM 585 N N . ALA A 1 73 ? 12.780 -4.730 -26.177 1.00 94.75 73 ALA A N 1
ATOM 586 C CA . ALA A 1 73 ? 13.951 -4.124 -25.542 1.00 94.75 73 ALA A CA 1
ATOM 587 C C . ALA A 1 73 ? 15.298 -4.354 -26.273 1.00 94.75 73 ALA A C 1
ATOM 589 O O . ALA A 1 73 ? 16.092 -3.415 -26.316 1.00 94.75 73 ALA A O 1
ATOM 590 N N . PRO A 1 74 ? 15.587 -5.528 -26.880 1.00 94.81 74 PRO A N 1
ATOM 591 C CA . PRO A 1 74 ? 16.804 -5.735 -27.678 1.00 94.81 74 PRO A CA 1
ATOM 592 C C . PRO A 1 74 ? 16.808 -5.006 -29.032 1.00 94.81 74 PRO A C 1
ATOM 594 O O . PRO A 1 74 ? 17.858 -4.877 -29.654 1.00 94.81 74 PRO A O 1
ATOM 597 N N . LEU A 1 75 ? 15.639 -4.579 -29.513 1.00 96.88 75 LEU A N 1
ATOM 598 C CA . LEU A 1 75 ? 15.448 -3.942 -30.819 1.00 96.88 75 LEU A CA 1
ATOM 599 C C . LEU A 1 75 ? 15.499 -2.412 -30.733 1.00 96.88 75 LEU A C 1
ATOM 601 O O . LEU A 1 75 ? 15.681 -1.742 -31.748 1.00 96.88 75 LEU A O 1
ATOM 605 N N . VAL A 1 76 ? 15.327 -1.866 -29.529 1.00 96.94 76 VA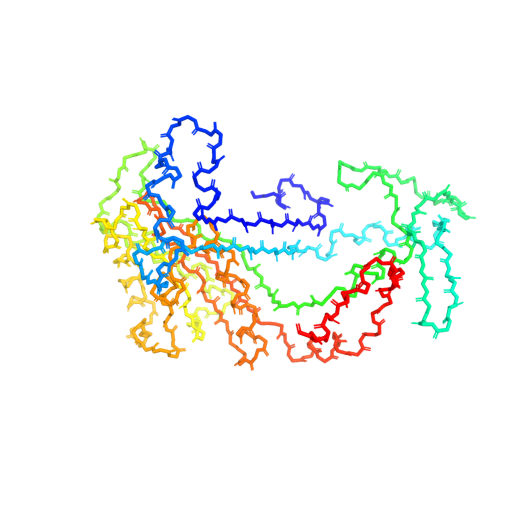L A N 1
ATOM 606 C CA . VAL A 1 76 ? 15.341 -0.430 -29.247 1.00 96.94 76 VAL A CA 1
ATOM 607 C C . VAL A 1 76 ? 16.754 0.138 -29.374 1.00 96.94 76 VAL A C 1
ATOM 609 O O . VAL A 1 76 ? 17.696 -0.368 -28.765 1.00 96.94 76 VAL A O 1
ATOM 612 N N . GLU A 1 77 ? 16.878 1.233 -30.119 1.00 96.25 77 GLU A N 1
ATOM 613 C CA . GLU A 1 77 ? 18.031 2.128 -30.065 1.00 96.25 77 GLU A CA 1
ATOM 614 C C . GLU A 1 77 ? 17.899 3.057 -28.848 1.00 96.25 77 GLU A C 1
ATOM 616 O O . GLU A 1 77 ? 16.894 3.760 -28.679 1.00 96.25 77 GLU A O 1
ATOM 621 N N . ASP A 1 78 ? 18.916 3.037 -27.986 1.00 94.06 78 ASP A N 1
ATOM 622 C CA . ASP A 1 78 ? 18.988 3.823 -26.754 1.00 94.06 78 ASP A CA 1
ATOM 623 C C . ASP A 1 78 ? 19.976 4.985 -26.929 1.00 94.06 78 ASP A C 1
ATOM 625 O O . ASP A 1 78 ? 21.121 4.772 -27.326 1.00 94.06 78 ASP A O 1
ATOM 629 N N . ASN A 1 79 ? 19.565 6.211 -26.587 1.00 93.38 79 ASN A N 1
ATOM 630 C CA . ASN A 1 79 ? 20.460 7.379 -26.584 1.00 93.38 79 ASN A CA 1
ATOM 631 C C . ASN A 1 79 ? 21.407 7.442 -25.377 1.00 93.38 79 ASN A C 1
ATOM 633 O O . ASN A 1 79 ? 22.154 8.422 -25.215 1.00 93.38 79 ASN A O 1
ATOM 637 N N . MET A 1 80 ? 21.344 6.443 -24.497 1.00 90.31 80 MET A N 1
ATOM 638 C CA . MET A 1 80 ? 22.149 6.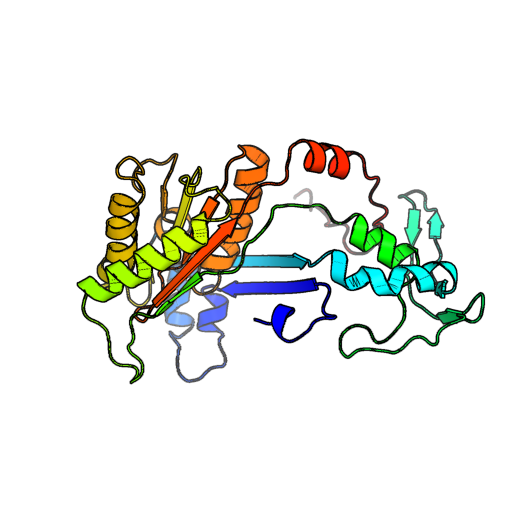412 -23.295 1.00 90.31 80 MET A CA 1
ATOM 639 C C . MET A 1 80 ? 23.640 6.343 -23.633 1.00 90.31 80 MET A C 1
ATOM 641 O O . MET A 1 80 ? 24.134 5.414 -24.264 1.00 90.31 80 MET A O 1
ATOM 645 N N . THR A 1 81 ? 24.382 7.312 -23.116 1.00 88.38 81 THR A N 1
ATOM 646 C CA . THR A 1 81 ? 25.838 7.366 -23.141 1.00 88.38 81 THR A CA 1
ATOM 647 C C . THR A 1 81 ? 26.357 7.316 -21.712 1.00 88.38 81 THR A C 1
ATOM 649 O O . THR A 1 81 ? 25.857 8.011 -20.821 1.00 88.38 81 THR A O 1
ATOM 652 N N . ILE A 1 82 ? 27.377 6.490 -21.494 1.00 85.31 82 ILE A N 1
ATOM 653 C CA . ILE A 1 82 ? 28.103 6.405 -20.227 1.00 85.31 82 ILE A CA 1
ATOM 654 C C . ILE A 1 82 ? 29.411 7.178 -20.389 1.00 85.31 82 ILE A C 1
ATOM 656 O O . ILE A 1 82 ? 30.103 7.049 -21.396 1.00 85.31 82 ILE A O 1
ATOM 660 N N . LYS A 1 83 ? 29.728 8.016 -19.404 1.00 84.88 83 LYS A N 1
ATOM 661 C CA . LYS A 1 83 ? 30.979 8.769 -19.317 1.00 84.88 83 LYS A CA 1
ATOM 662 C C . LYS A 1 83 ? 31.668 8.439 -18.008 1.00 84.88 83 LYS A C 1
ATOM 664 O O . LYS A 1 83 ? 31.090 8.688 -16.946 1.00 84.88 83 LYS A O 1
ATOM 669 N N . ASP A 1 84 ? 32.896 7.952 -18.096 1.00 84.50 84 ASP A N 1
ATOM 670 C CA . ASP A 1 84 ? 33.746 7.705 -16.940 1.00 84.50 84 ASP A CA 1
ATOM 671 C C . ASP A 1 84 ? 34.376 9.014 -16.455 1.00 84.50 84 ASP A C 1
ATOM 673 O O . ASP A 1 84 ? 34.988 9.753 -17.228 1.00 84.50 84 ASP A O 1
ATOM 677 N N . TRP A 1 85 ? 34.213 9.316 -15.167 1.00 80.88 85 TRP A N 1
ATOM 678 C CA . TRP A 1 85 ? 34.858 10.454 -14.510 1.00 80.88 85 TRP A CA 1
ATOM 679 C C . TRP A 1 85 ? 35.729 9.970 -13.351 1.00 80.88 85 TRP A C 1
ATOM 681 O O . TRP A 1 85 ? 35.446 8.916 -12.781 1.00 80.88 85 TRP A O 1
ATOM 691 N N . PRO A 1 86 ? 36.712 10.774 -12.901 1.00 83.94 86 PRO A N 1
ATOM 692 C CA . PRO A 1 86 ? 37.478 10.467 -11.690 1.00 83.94 86 PRO A CA 1
ATOM 693 C C . PRO A 1 86 ? 36.607 10.261 -10.437 1.00 83.94 86 PRO A C 1
ATOM 695 O O . PRO A 1 86 ? 36.963 9.486 -9.560 1.00 83.94 86 PRO A O 1
ATOM 698 N N . ALA A 1 87 ? 35.448 10.929 -10.361 1.00 78.25 87 ALA A N 1
ATOM 699 C CA . ALA A 1 87 ? 34.476 10.785 -9.270 1.00 78.25 87 ALA A CA 1
ATOM 700 C C . ALA A 1 87 ? 33.515 9.587 -9.440 1.00 78.25 87 ALA A C 1
ATOM 702 O O . ALA A 1 87 ? 32.615 9.406 -8.621 1.00 78.25 87 ALA A O 1
ATOM 703 N N . GLY A 1 88 ? 33.681 8.800 -10.505 1.00 77.50 88 GLY A N 1
ATOM 704 C CA . GLY A 1 88 ? 32.842 7.658 -10.855 1.00 77.50 88 GLY A CA 1
ATOM 705 C C . GLY A 1 88 ? 32.131 7.814 -12.207 1.00 77.50 88 GLY A C 1
ATOM 706 O O . GLY A 1 88 ? 32.021 8.922 -12.744 1.00 77.50 88 GLY A O 1
ATOM 707 N N . PRO A 1 89 ? 31.638 6.706 -12.785 1.00 79.62 89 PRO A N 1
ATOM 708 C CA . PRO A 1 89 ? 30.889 6.735 -14.033 1.00 79.62 89 PRO A CA 1
ATOM 709 C C . PRO A 1 89 ? 29.582 7.519 -13.883 1.00 79.62 89 PRO A C 1
ATOM 711 O O . PRO A 1 89 ? 28.933 7.507 -12.839 1.00 79.62 89 PRO A O 1
ATOM 714 N N . SER A 1 90 ? 29.174 8.191 -14.953 1.00 81.56 90 SER A N 1
ATOM 715 C CA . SER A 1 90 ? 27.905 8.914 -15.053 1.00 81.56 90 SER A CA 1
ATOM 716 C C . SER A 1 90 ? 27.206 8.569 -16.358 1.00 81.56 90 SER A C 1
ATOM 718 O O . SER A 1 90 ? 27.863 8.197 -17.329 1.00 81.56 90 SER A O 1
ATOM 720 N N . ARG A 1 91 ? 25.891 8.768 -16.418 1.00 84.31 91 ARG A N 1
ATOM 721 C CA . ARG A 1 91 ? 25.129 8.643 -17.664 1.00 84.31 91 ARG A CA 1
ATOM 722 C C . ARG A 1 91 ? 24.174 9.809 -17.888 1.00 84.31 91 ARG A C 1
ATOM 724 O O . ARG A 1 91 ? 23.788 10.502 -16.944 1.00 84.31 91 ARG A O 1
ATOM 731 N N . ASN A 1 92 ? 23.773 10.003 -19.140 1.00 86.56 92 ASN A N 1
ATOM 732 C CA . ASN A 1 92 ? 22.564 10.756 -19.476 1.00 86.56 92 ASN A CA 1
ATOM 733 C C . ASN A 1 92 ? 21.304 9.882 -19.252 1.00 86.56 92 ASN A C 1
ATOM 735 O O . ASN A 1 92 ? 21.344 8.801 -18.647 1.00 86.56 92 ASN A O 1
ATOM 739 N N . ARG A 1 93 ? 20.146 10.397 -19.677 1.00 86.88 93 ARG A N 1
ATOM 740 C CA . ARG A 1 93 ? 18.891 9.639 -19.663 1.00 86.88 93 ARG A CA 1
ATOM 741 C C . ARG A 1 93 ? 18.995 8.475 -20.651 1.00 86.88 93 ARG A C 1
ATOM 743 O O . ARG A 1 93 ? 19.724 8.577 -21.623 1.00 86.88 93 ARG A O 1
ATOM 750 N N . SER A 1 94 ? 18.297 7.389 -20.341 1.00 90.75 94 SER A N 1
ATOM 751 C CA . SER A 1 94 ? 18.089 6.283 -21.273 1.00 90.75 94 SER A CA 1
ATOM 752 C C . SER A 1 94 ? 16.705 6.466 -21.864 1.00 90.75 94 SER A C 1
ATOM 754 O O . SER A 1 94 ? 15.732 6.570 -21.107 1.00 90.75 94 SER A O 1
ATOM 756 N N . GLU A 1 95 ? 16.633 6.603 -23.182 1.00 92.56 95 GLU A N 1
ATOM 757 C CA . GLU A 1 95 ? 15.421 6.964 -23.910 1.00 92.56 95 GLU A CA 1
ATOM 758 C C . GLU A 1 95 ? 15.417 6.304 -25.292 1.00 92.56 95 GLU A C 1
ATOM 760 O O . GLU A 1 95 ? 16.435 6.258 -25.982 1.00 92.56 95 GLU A O 1
ATOM 765 N N . PHE A 1 96 ? 14.239 5.835 -25.709 1.00 96.19 96 PHE A N 1
ATOM 766 C CA . PHE A 1 96 ? 14.003 5.355 -27.067 1.00 96.19 96 PHE A CA 1
ATOM 767 C C . PHE A 1 96 ? 14.183 6.493 -28.080 1.00 96.19 96 PHE A C 1
ATOM 769 O O . PHE A 1 96 ? 13.448 7.491 -28.025 1.00 96.19 96 PHE A O 1
ATOM 776 N N . VAL A 1 97 ? 15.108 6.307 -29.024 1.00 96.19 97 VAL A N 1
ATOM 777 C CA . VAL A 1 97 ? 15.341 7.232 -30.150 1.00 96.19 97 VAL A CA 1
ATOM 778 C C . VAL A 1 97 ? 15.117 6.609 -31.524 1.00 96.19 97 VAL A C 1
ATOM 780 O O . VAL A 1 97 ? 14.975 7.344 -32.498 1.00 96.19 97 VAL A O 1
ATOM 783 N N . GLY A 1 98 ? 14.996 5.287 -31.601 1.00 95.88 98 GLY A N 1
ATOM 784 C CA . GLY A 1 98 ? 14.827 4.582 -32.862 1.00 95.88 98 GLY A CA 1
ATOM 785 C C . GLY A 1 98 ? 14.803 3.070 -32.687 1.00 95.88 98 GLY A C 1
ATOM 786 O O . GLY A 1 98 ? 14.825 2.545 -31.571 1.00 95.88 98 GLY A O 1
ATOM 787 N N . TRP A 1 99 ? 14.753 2.364 -33.811 1.00 96.94 99 TRP A N 1
ATOM 788 C CA . TRP A 1 99 ? 14.848 0.910 -33.861 1.00 96.94 99 TRP A CA 1
ATOM 789 C C . TRP A 1 99 ? 16.192 0.519 -34.473 1.00 96.94 99 TRP A C 1
ATOM 791 O O . TRP A 1 99 ? 16.450 0.835 -35.630 1.00 96.94 99 TRP A O 1
ATOM 801 N N . ASN A 1 100 ? 17.006 -0.239 -33.735 1.00 95.00 100 ASN A N 1
ATOM 802 C CA . ASN A 1 100 ? 18.199 -0.892 -34.288 1.00 95.00 100 ASN A CA 1
ATOM 803 C C . ASN A 1 100 ? 17.813 -1.945 -35.337 1.00 95.00 100 ASN A C 1
ATOM 805 O O . ASN A 1 100 ? 18.531 -2.184 -36.307 1.00 95.00 100 ASN A O 1
ATOM 809 N N . LYS A 1 101 ? 16.668 -2.599 -35.122 1.00 94.88 101 LYS A N 1
ATOM 810 C CA . LYS A 1 101 ? 16.039 -3.536 -36.050 1.00 94.88 101 LYS A CA 1
ATOM 811 C C . LYS A 1 101 ? 14.526 -3.384 -35.944 1.00 94.88 101 LYS A C 1
ATOM 813 O O . LYS A 1 101 ? 13.993 -3.309 -34.839 1.00 94.88 101 LYS A O 1
ATOM 818 N N . GLN A 1 102 ? 13.841 -3.376 -37.087 1.00 93.81 102 GLN A N 1
ATOM 819 C CA . GLN A 1 102 ? 12.382 -3.323 -37.126 1.00 93.81 102 GLN A CA 1
ATOM 820 C C . GLN A 1 102 ? 11.790 -4.521 -36.356 1.00 93.81 102 GLN A C 1
ATOM 822 O O . GLN A 1 102 ? 12.205 -5.656 -36.615 1.00 93.81 102 GLN A O 1
ATOM 827 N N . PRO A 1 103 ? 10.853 -4.303 -35.418 1.00 95.25 103 PRO A N 1
ATOM 828 C CA . PRO A 1 103 ? 10.206 -5.398 -34.712 1.00 95.25 103 PRO A CA 1
ATOM 829 C C . PRO A 1 103 ? 9.241 -6.150 -35.632 1.00 95.25 103 PRO A C 1
ATOM 831 O O . PRO A 1 103 ? 8.535 -5.538 -36.433 1.00 95.25 103 PRO A O 1
ATOM 834 N N . ASP A 1 104 ? 9.194 -7.475 -35.482 1.00 92.44 104 ASP A N 1
ATOM 835 C CA . ASP A 1 104 ? 8.308 -8.341 -36.275 1.00 92.44 104 ASP A CA 1
ATOM 836 C C . ASP A 1 104 ? 6.826 -8.038 -35.995 1.00 92.44 104 ASP A C 1
ATOM 838 O O . ASP A 1 104 ? 5.981 -8.113 -36.884 1.00 92.44 104 ASP A O 1
ATOM 842 N N . GLN A 1 105 ? 6.515 -7.658 -34.752 1.00 93.62 105 GLN A N 1
ATOM 843 C CA . GLN A 1 105 ? 5.209 -7.141 -34.357 1.00 93.62 105 GLN A CA 1
ATOM 844 C C . GLN A 1 105 ? 5.307 -5.634 -34.100 1.00 93.62 105 GLN A C 1
ATOM 846 O O . GLN A 1 105 ? 6.216 -5.206 -33.386 1.00 93.62 105 GLN A O 1
ATOM 851 N N . PRO A 1 106 ? 4.383 -4.812 -34.624 1.00 94.69 106 PRO A N 1
ATOM 852 C CA . PRO A 1 106 ? 4.369 -3.386 -34.329 1.00 94.69 106 PRO A CA 1
ATOM 853 C C . PRO A 1 106 ? 4.219 -3.116 -32.829 1.00 94.69 106 PRO A C 1
ATOM 855 O O . PRO A 1 106 ? 3.404 -3.738 -32.149 1.00 94.69 106 PRO A O 1
ATOM 858 N N . PHE A 1 107 ? 4.973 -2.144 -32.318 1.00 96.19 107 PHE A N 1
ATOM 859 C CA . PHE A 1 107 ? 4.745 -1.624 -30.974 1.00 96.19 107 PHE A CA 1
ATOM 860 C C . PHE A 1 107 ? 3.430 -0.835 -30.941 1.00 96.19 107 PHE A C 1
ATOM 862 O O . PHE A 1 107 ? 3.247 0.093 -31.731 1.00 96.19 107 PHE A O 1
ATOM 869 N N . VAL A 1 108 ? 2.538 -1.179 -30.010 1.00 95.44 108 VAL A N 1
ATOM 870 C CA . VAL A 1 108 ? 1.267 -0.477 -29.788 1.00 95.44 108 VAL A CA 1
ATOM 871 C C . VAL A 1 108 ? 1.378 0.338 -28.493 1.00 95.44 108 VAL A C 1
ATOM 873 O O . VAL A 1 108 ? 1.449 -0.259 -27.418 1.00 95.44 108 VAL A O 1
ATOM 876 N N . PRO A 1 109 ? 1.416 1.683 -28.566 1.00 95.38 109 PRO A N 1
ATOM 877 C CA . PRO A 1 109 ? 1.464 2.535 -27.384 1.00 95.38 109 PRO A CA 1
ATOM 878 C C . PRO A 1 109 ? 0.229 2.376 -26.498 1.00 95.38 109 PRO A C 1
ATOM 880 O O . PRO A 1 109 ? -0.883 2.169 -26.986 1.00 95.38 109 PRO A O 1
ATOM 883 N N . THR A 1 110 ? 0.415 2.572 -25.198 1.00 93.81 110 THR A N 1
ATOM 884 C CA . THR A 1 110 ? -0.670 2.617 -24.215 1.00 93.81 110 THR A CA 1
ATOM 885 C C . THR A 1 110 ? -0.701 3.976 -23.501 1.00 93.81 110 THR A C 1
ATOM 887 O O . THR A 1 110 ? 0.278 4.727 -23.585 1.00 93.81 110 THR A O 1
ATOM 890 N N . PRO A 1 111 ? -1.779 4.322 -22.763 1.00 92.00 111 PRO A N 1
ATOM 891 C CA . PRO A 1 111 ? -1.840 5.576 -22.007 1.00 92.00 111 PRO A CA 1
ATOM 892 C C . PRO A 1 111 ? -0.692 5.757 -21.004 1.00 92.00 111 PRO A C 1
ATOM 894 O O . PRO A 1 111 ? -0.291 6.888 -20.732 1.00 92.00 111 PRO A O 1
ATOM 897 N N . PHE A 1 112 ? -0.144 4.659 -20.470 1.00 93.00 112 PHE A N 1
ATOM 898 C CA . PHE A 1 112 ? 0.940 4.690 -19.484 1.00 93.00 112 PHE A CA 1
ATOM 899 C C . PHE A 1 112 ? 2.318 4.359 -20.072 1.00 93.00 112 PHE A C 1
ATOM 901 O O . PHE A 1 112 ? 3.335 4.644 -19.436 1.00 93.00 112 PHE A O 1
ATOM 908 N N . ILE A 1 113 ? 2.379 3.783 -21.278 1.00 94.62 113 ILE A N 1
ATOM 909 C CA . ILE A 1 113 ? 3.620 3.400 -21.958 1.00 94.62 113 ILE A CA 1
ATOM 910 C C . ILE A 1 113 ? 3.550 3.850 -23.425 1.00 94.62 113 ILE A C 1
ATOM 912 O O . ILE A 1 113 ? 3.173 3.108 -24.330 1.00 94.62 113 ILE A O 1
ATOM 916 N N . ALA A 1 114 ? 3.941 5.104 -23.663 1.00 94.94 114 ALA A N 1
ATOM 917 C CA . ALA A 1 114 ? 3.875 5.727 -24.988 1.00 94.94 114 ALA A CA 1
ATOM 918 C C . ALA A 1 114 ? 4.995 5.283 -25.950 1.00 94.94 114 ALA A C 1
ATOM 920 O O . ALA A 1 114 ? 4.870 5.427 -27.165 1.00 94.94 114 ALA A O 1
ATOM 921 N N . LYS A 1 115 ? 6.111 4.783 -25.409 1.00 95.75 115 LYS A N 1
ATOM 922 C CA . LYS A 1 115 ? 7.299 4.349 -26.155 1.00 95.75 115 LYS A CA 1
ATOM 923 C C . LYS A 1 115 ? 7.788 3.008 -25.602 1.00 95.75 115 LYS A C 1
ATOM 925 O O . LYS A 1 115 ? 7.641 2.788 -24.395 1.00 95.75 115 LYS A 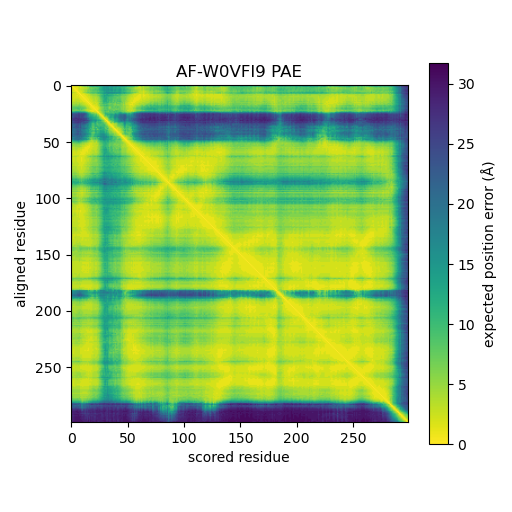O 1
ATOM 930 N N . PRO A 1 116 ? 8.386 2.138 -26.433 1.00 96.19 116 PRO A N 1
ATOM 931 C CA . PRO A 1 116 ? 9.017 0.919 -25.943 1.00 96.19 116 PRO A CA 1
ATOM 932 C C . PRO A 1 116 ? 10.148 1.281 -24.978 1.00 96.19 116 PRO A C 1
ATOM 934 O O . PRO A 1 116 ? 10.776 2.338 -25.098 1.00 96.19 116 PRO A O 1
ATOM 937 N N . TRP A 1 117 ? 10.396 0.409 -24.007 1.00 95.81 117 TRP A N 1
ATOM 938 C CA . TRP A 1 117 ? 11.470 0.627 -23.048 1.00 95.81 117 TRP A CA 1
ATOM 939 C C . TRP A 1 117 ? 12.793 0.102 -23.587 1.00 95.81 117 TRP A C 1
ATOM 941 O O . TRP A 1 117 ? 12.853 -0.950 -24.225 1.00 95.81 117 TRP A O 1
ATOM 951 N N . THR A 1 118 ? 13.862 0.837 -23.303 1.00 95.31 118 THR A N 1
ATOM 952 C CA . THR A 1 118 ? 15.228 0.405 -23.604 1.00 95.31 118 THR A CA 1
ATOM 953 C C . THR A 1 118 ? 15.594 -0.800 -22.737 1.00 95.31 118 THR A C 1
ATOM 955 O O . THR A 1 118 ? 14.999 -1.037 -21.677 1.00 95.31 118 THR A O 1
ATOM 958 N N . ARG A 1 119 ? 16.633 -1.545 -23.133 1.00 92.88 119 ARG A N 1
ATOM 959 C CA . ARG A 1 119 ? 17.167 -2.622 -22.291 1.00 92.88 119 ARG A CA 1
ATOM 960 C C . ARG A 1 119 ? 17.526 -2.126 -20.889 1.00 92.88 119 ARG A C 1
ATOM 962 O O . ARG A 1 119 ? 17.174 -2.769 -19.904 1.00 92.88 119 ARG A O 1
ATOM 969 N N . PHE A 1 120 ? 18.147 -0.952 -20.808 1.00 90.81 120 PHE A N 1
ATOM 970 C CA . PHE A 1 120 ? 18.528 -0.344 -19.541 1.00 90.81 120 PHE A CA 1
ATOM 971 C C . PHE A 1 120 ? 17.318 -0.018 -18.651 1.00 90.81 120 PHE A C 1
ATOM 973 O O . PHE A 1 120 ? 17.376 -0.241 -17.446 1.00 90.81 120 PHE A O 1
ATOM 980 N N . GLN A 1 121 ? 16.216 0.490 -19.211 1.00 92.25 121 GLN A N 1
ATOM 981 C CA . GLN A 1 121 ? 15.002 0.794 -18.444 1.00 92.25 121 GLN A CA 1
ATOM 982 C C . GLN A 1 121 ? 14.338 -0.473 -17.884 1.00 92.25 121 GLN A C 1
ATOM 984 O O . GLN A 1 121 ? 13.922 -0.475 -16.724 1.00 92.25 121 GLN A O 1
ATOM 989 N N . ILE A 1 122 ? 14.283 -1.552 -18.677 1.00 93.38 122 ILE A N 1
ATOM 990 C CA . ILE A 1 122 ? 13.805 -2.867 -18.218 1.00 93.38 122 ILE A CA 1
ATOM 991 C C . ILE A 1 122 ? 14.692 -3.383 -17.082 1.00 93.38 122 ILE A C 1
ATOM 993 O O . ILE A 1 122 ? 14.180 -3.715 -16.014 1.00 93.38 122 ILE A O 1
ATOM 997 N N . ASP A 1 123 ? 16.014 -3.372 -17.272 1.00 90.06 123 ASP A N 1
ATOM 998 C CA . ASP A 1 123 ? 16.963 -3.836 -16.258 1.00 90.06 123 ASP A CA 1
ATOM 999 C C . ASP A 1 123 ? 16.883 -2.967 -14.983 1.00 90.06 123 ASP A C 1
ATOM 1001 O O . ASP A 1 123 ? 16.891 -3.491 -13.872 1.00 90.06 123 ASP A O 1
ATOM 1005 N N . GLN A 1 124 ? 16.743 -1.640 -15.106 1.00 88.81 124 GLN A N 1
ATOM 1006 C CA . GLN A 1 124 ? 16.540 -0.736 -13.968 1.00 88.81 124 GLN A CA 1
ATOM 1007 C C . GLN A 1 124 ? 15.286 -1.108 -13.172 1.00 88.81 124 GLN A C 1
ATOM 1009 O O . GLN A 1 124 ? 15.336 -1.141 -11.942 1.00 88.81 124 GLN A O 1
ATOM 1014 N N . TYR A 1 125 ? 14.173 -1.363 -13.859 1.00 91.44 125 TYR A N 1
ATOM 1015 C CA . TYR A 1 125 ? 12.905 -1.714 -13.231 1.00 91.44 125 TYR A CA 1
ATOM 1016 C C . TYR A 1 125 ? 12.965 -3.091 -12.552 1.00 91.44 125 TYR A C 1
ATOM 1018 O O . TYR A 1 125 ? 12.531 -3.238 -11.407 1.00 91.44 125 TYR A O 1
ATOM 1026 N N . ASP A 1 126 ? 13.566 -4.085 -13.209 1.00 89.81 126 ASP A N 1
ATOM 1027 C CA . ASP A 1 126 ? 13.762 -5.424 -12.645 1.00 89.81 126 ASP A CA 1
ATOM 1028 C C . ASP A 1 126 ? 14.661 -5.390 -11.399 1.00 89.81 126 ASP A C 1
ATOM 1030 O O . ASP A 1 126 ? 14.407 -6.105 -10.427 1.00 89.81 126 ASP A O 1
ATOM 1034 N N . HIS A 1 127 ? 15.651 -4.499 -11.375 1.00 88.75 127 HIS A N 1
ATOM 1035 C CA . HIS A 1 127 ? 16.596 -4.332 -10.272 1.00 88.75 127 HIS A CA 1
ATOM 1036 C C . HIS A 1 127 ? 16.121 -3.419 -9.131 1.00 88.75 127 HIS A C 1
ATOM 1038 O O . HIS A 1 127 ? 16.888 -3.172 -8.190 1.00 88.75 127 HIS A O 1
ATOM 1044 N N . LEU A 1 128 ? 14.880 -2.917 -9.175 1.00 89.62 128 LEU A N 1
ATOM 1045 C CA . LEU A 1 128 ? 14.289 -2.217 -8.033 1.00 89.62 128 LEU A CA 1
ATOM 1046 C C . LEU A 1 128 ? 14.241 -3.157 -6.828 1.00 89.62 128 LEU A C 1
ATOM 1048 O O . LEU A 1 128 ? 13.840 -4.312 -6.945 1.00 89.62 128 LEU A O 1
ATOM 1052 N N . GLU A 1 129 ? 14.652 -2.665 -5.666 1.00 90.81 129 GLU A N 1
ATOM 1053 C CA . GLU A 1 129 ? 14.669 -3.467 -4.447 1.00 90.81 129 GLU A CA 1
ATOM 1054 C C . GLU A 1 129 ? 13.250 -3.789 -3.973 1.00 90.81 129 GLU A C 1
ATOM 1056 O O . GLU A 1 129 ? 12.386 -2.911 -3.929 1.00 90.81 129 GLU A O 1
ATOM 1061 N N . ASN A 1 130 ? 13.001 -5.038 -3.575 1.00 92.44 130 ASN A N 1
ATOM 1062 C CA . ASN A 1 130 ? 11.758 -5.388 -2.910 1.00 92.44 130 ASN A CA 1
ATOM 1063 C C . ASN A 1 130 ? 11.848 -5.012 -1.424 1.00 92.44 130 ASN A C 1
ATOM 1065 O O . ASN A 1 130 ? 12.597 -5.610 -0.650 1.00 92.44 130 ASN A O 1
ATOM 1069 N N . LEU A 1 131 ? 11.068 -4.014 -1.009 1.00 94.00 131 LEU A N 1
ATOM 1070 C CA . LEU A 1 131 ? 10.979 -3.608 0.398 1.00 94.00 131 LEU A CA 1
ATOM 1071 C C . LEU A 1 131 ? 9.880 -4.355 1.167 1.00 94.00 131 LEU A C 1
ATOM 1073 O O . LEU A 1 131 ? 9.920 -4.418 2.392 1.00 94.00 131 LEU A O 1
ATOM 1077 N N . GLY A 1 132 ? 8.928 -4.956 0.458 1.00 95.81 132 GLY A N 1
ATOM 1078 C CA . GLY A 1 132 ? 7.804 -5.692 1.020 1.00 95.81 132 GLY A CA 1
ATOM 1079 C C . GLY A 1 132 ? 6.678 -5.849 0.003 1.00 95.81 132 GLY A C 1
ATOM 1080 O O . GLY A 1 132 ? 6.622 -5.153 -1.009 1.00 95.81 132 GLY A O 1
ATOM 1081 N N . THR A 1 133 ? 5.758 -6.769 0.280 1.00 96.62 133 THR A N 1
ATOM 1082 C CA . THR A 1 133 ? 4.549 -6.973 -0.528 1.00 96.62 133 THR A CA 1
ATOM 1083 C C . THR A 1 133 ? 3.355 -6.363 0.187 1.00 96.62 133 THR A C 1
ATOM 1085 O O . THR A 1 133 ? 3.004 -6.801 1.280 1.00 96.62 133 THR A O 1
ATOM 1088 N N . LEU A 1 134 ? 2.732 -5.365 -0.439 1.00 96.62 134 LEU A N 1
ATOM 1089 C CA . LEU A 1 134 ? 1.459 -4.798 -0.005 1.00 96.62 134 LEU A CA 1
ATOM 1090 C C . LEU A 1 134 ? 0.311 -5.553 -0.685 1.00 96.62 134 LEU A C 1
ATOM 1092 O O . LEU A 1 134 ? 0.223 -5.581 -1.915 1.00 96.62 134 LEU A O 1
ATOM 1096 N N . TYR A 1 135 ? -0.569 -6.153 0.109 1.00 96.31 135 TYR A N 1
ATOM 1097 C CA . TYR A 1 135 ? -1.753 -6.848 -0.393 1.00 96.31 135 TYR A CA 1
ATOM 1098 C C . TYR A 1 135 ? -2.913 -5.883 -0.635 1.00 96.31 135 TYR A C 1
ATOM 1100 O O . TYR A 1 135 ? -2.898 -4.733 -0.192 1.00 96.31 135 TYR A O 1
ATOM 1108 N N . ARG A 1 136 ? -3.937 -6.365 -1.353 1.00 93.06 136 ARG A N 1
ATOM 1109 C CA . ARG A 1 136 ? -5.142 -5.587 -1.659 1.00 93.06 136 ARG A CA 1
ATOM 1110 C C . ARG A 1 136 ? -5.756 -5.033 -0.357 1.00 93.06 136 ARG A C 1
ATOM 1112 O O . ARG A 1 136 ? -6.102 -5.837 0.514 1.00 93.06 136 ARG A O 1
ATOM 1119 N N . PRO A 1 137 ? -5.931 -3.703 -0.243 1.00 95.44 137 PRO A N 1
ATOM 1120 C CA . PRO A 1 137 ? -6.593 -3.094 0.903 1.00 95.44 137 PRO A CA 1
ATOM 1121 C C . PRO A 1 137 ? -7.996 -3.668 1.120 1.00 95.44 137 PRO A C 1
ATOM 1123 O O . PRO A 1 137 ? -8.757 -3.808 0.161 1.00 95.44 137 PRO A O 1
ATOM 1126 N N . GLN A 1 138 ? -8.347 -3.946 2.374 1.00 97.69 138 GLN A N 1
ATOM 1127 C CA . GLN A 1 138 ? -9.714 -4.266 2.779 1.00 97.69 138 GLN A CA 1
ATOM 1128 C C . GLN A 1 138 ? -10.359 -3.002 3.343 1.00 97.69 138 GLN A C 1
ATOM 1130 O O . GLN A 1 138 ? -9.922 -2.477 4.368 1.00 97.69 138 GLN A O 1
ATOM 1135 N N . VAL A 1 139 ? -11.363 -2.482 2.641 1.00 97.00 139 VAL A N 1
ATOM 1136 C CA . VAL A 1 139 ? -12.086 -1.269 3.038 1.00 97.00 139 VAL A CA 1
ATOM 1137 C C . VAL A 1 139 ? -13.349 -1.677 3.782 1.00 97.00 139 VAL A C 1
ATOM 1139 O O . VAL A 1 139 ? -14.143 -2.466 3.277 1.00 97.00 139 VAL A O 1
ATOM 1142 N N . VAL A 1 140 ? -13.534 -1.127 4.977 1.00 97.69 140 VAL A N 1
ATOM 1143 C CA . VAL A 1 140 ? -14.701 -1.376 5.825 1.00 97.69 140 VAL A CA 1
ATOM 1144 C C . VAL A 1 140 ? -15.595 -0.149 5.769 1.00 97.69 140 VAL A C 1
ATOM 1146 O O . VAL A 1 140 ? -15.143 0.936 6.122 1.00 97.69 140 VAL A O 1
ATOM 1149 N N . SER A 1 141 ? -16.849 -0.316 5.350 1.00 97.06 141 SER A N 1
ATOM 1150 C CA . SER A 1 141 ? -17.872 0.730 5.462 1.00 97.06 141 SER A CA 1
ATOM 1151 C C . SER A 1 141 ? -18.690 0.529 6.735 1.00 97.06 141 SER A C 1
ATOM 1153 O O . SER A 1 141 ? -19.191 -0.570 6.985 1.00 97.06 141 SER A O 1
ATOM 1155 N N . TYR A 1 142 ? -18.873 1.592 7.513 1.00 95.94 142 TYR A N 1
ATOM 1156 C CA . TYR A 1 142 ? -19.828 1.661 8.621 1.00 95.94 142 TYR A CA 1
ATOM 1157 C C . TYR A 1 142 ? -21.153 2.309 8.213 1.00 95.94 142 TYR A C 1
ATOM 1159 O O . TYR A 1 142 ? -21.962 2.627 9.086 1.00 95.94 142 TYR A O 1
ATOM 1167 N N . LEU A 1 143 ? -21.376 2.488 6.912 1.00 97.00 143 LEU A N 1
ATOM 1168 C CA . LEU A 1 143 ? -22.624 2.971 6.335 1.00 97.00 143 LEU A CA 1
ATOM 1169 C C . LEU A 1 143 ? -23.337 1.843 5.580 1.00 97.00 143 LEU A C 1
ATOM 1171 O O . LEU A 1 143 ? -22.677 0.980 4.992 1.00 97.00 143 LEU A O 1
ATOM 1175 N N . ASP A 1 144 ? -24.664 1.830 5.610 1.00 96.19 144 ASP A N 1
ATOM 1176 C CA . ASP A 1 144 ? -25.489 0.976 4.754 1.00 96.19 144 ASP A CA 1
ATOM 1177 C C . ASP A 1 144 ? -25.553 1.502 3.308 1.00 96.19 144 ASP A C 1
ATOM 1179 O O . ASP A 1 144 ? -24.892 2.482 2.948 1.00 96.19 144 ASP A O 1
ATOM 1183 N N . ASP A 1 145 ? -26.337 0.829 2.466 1.00 95.31 145 ASP A N 1
ATOM 1184 C CA . ASP A 1 145 ? -26.482 1.160 1.045 1.00 95.31 145 ASP A CA 1
ATOM 1185 C C . ASP A 1 145 ? -27.178 2.516 0.819 1.00 95.31 145 ASP A C 1
ATOM 1187 O O . ASP A 1 145 ? -27.057 3.110 -0.252 1.00 95.31 145 ASP A O 1
ATOM 1191 N N . GLN A 1 146 ? -27.887 3.030 1.829 1.00 95.81 146 GLN A N 1
ATOM 1192 C CA . GLN A 1 146 ? -28.518 4.350 1.844 1.00 95.81 146 GLN A CA 1
ATOM 1193 C C . GLN A 1 146 ? -27.602 5.427 2.454 1.00 95.81 146 GLN A C 1
ATOM 1195 O O . GLN A 1 146 ? -28.011 6.582 2.604 1.00 95.81 146 GLN A O 1
ATOM 1200 N N . GLY A 1 147 ? -26.366 5.069 2.815 1.00 95.81 147 GLY A N 1
ATOM 1201 C CA . GLY A 1 147 ? -25.394 5.966 3.432 1.00 95.81 147 GLY A CA 1
ATOM 1202 C C . GLY A 1 147 ? -25.660 6.258 4.912 1.00 95.81 147 GLY A C 1
ATOM 1203 O O . GLY A 1 147 ? -25.059 7.184 5.456 1.00 95.81 147 GLY A O 1
ATOM 1204 N N . GLN A 1 148 ? -26.545 5.512 5.576 1.00 97.12 148 GLN A N 1
ATOM 1205 C CA . GLN A 1 148 ? -26.850 5.690 6.995 1.00 97.12 148 GLN A CA 1
ATOM 1206 C C . GLN A 1 148 ? -25.918 4.853 7.882 1.00 97.12 148 GLN A C 1
ATOM 1208 O O . GLN A 1 148 ? -25.531 3.746 7.505 1.00 97.12 148 GLN A O 1
ATOM 1213 N N . PRO A 1 149 ? -25.544 5.333 9.083 1.00 95.75 149 PRO A N 1
ATOM 1214 C CA . PRO A 1 149 ? -24.675 4.580 9.979 1.00 95.75 149 PRO A CA 1
ATOM 1215 C C . PRO A 1 149 ? -25.280 3.241 10.412 1.00 95.75 149 PRO A C 1
ATOM 1217 O O . PRO A 1 149 ? -26.366 3.187 10.989 1.00 95.75 149 PRO A O 1
ATOM 1220 N N . VAL A 1 150 ? -24.520 2.160 10.245 1.00 96.81 150 VAL A N 1
ATOM 1221 C CA . VAL A 1 150 ? -24.934 0.829 10.699 1.00 96.81 150 VAL A CA 1
ATOM 1222 C C . VAL A 1 150 ? -24.761 0.659 12.206 1.00 96.81 150 VAL A C 1
ATOM 1224 O O . VAL A 1 150 ? -23.926 1.314 12.850 1.00 96.81 150 VAL A O 1
ATOM 1227 N N . LYS A 1 151 ? -25.535 -0.273 12.775 1.00 95.88 151 LYS A N 1
ATOM 1228 C CA . LYS A 1 151 ? -25.519 -0.597 14.210 1.00 95.88 151 LYS A CA 1
ATOM 1229 C C . LYS A 1 151 ? -24.151 -1.160 14.642 1.00 95.88 151 LYS A C 1
ATOM 1231 O O . LYS A 1 151 ? -23.486 -1.823 13.845 1.00 95.88 151 LYS A O 1
ATOM 1236 N N . PRO A 1 152 ? -23.738 -1.005 15.918 1.00 94.19 152 PRO A N 1
ATOM 1237 C CA . PRO A 1 152 ? -22.430 -1.474 16.396 1.00 94.19 152 PRO A CA 1
ATOM 1238 C C . PRO A 1 152 ? -22.132 -2.957 16.124 1.00 94.19 152 PRO A C 1
ATOM 1240 O O . PRO A 1 152 ? -21.018 -3.300 15.734 1.00 94.19 152 PRO A O 1
ATOM 1243 N N . ALA A 1 153 ? -23.131 -3.835 16.274 1.00 94.69 153 ALA A N 1
ATOM 1244 C CA . ALA A 1 153 ? -22.979 -5.264 15.996 1.00 94.69 153 ALA A CA 1
ATOM 1245 C C . ALA A 1 153 ? -22.609 -5.539 14.528 1.00 94.69 153 ALA A C 1
ATOM 1247 O O . ALA A 1 153 ? -21.771 -6.397 14.254 1.00 94.69 153 ALA A O 1
ATOM 1248 N N . GLU A 1 154 ? -23.184 -4.774 13.601 1.00 96.50 154 GLU A N 1
ATOM 1249 C CA . GLU A 1 154 ? -22.887 -4.881 12.177 1.00 96.50 154 GLU A CA 1
ATOM 1250 C C . GLU A 1 154 ? -21.509 -4.297 11.842 1.00 96.50 154 GLU A C 1
ATOM 1252 O O . GLU A 1 154 ? -20.757 -4.917 11.092 1.00 96.50 154 GLU A O 1
ATOM 1257 N N . ARG A 1 155 ? -21.111 -3.172 12.462 1.00 95.81 155 ARG A N 1
ATOM 1258 C CA . ARG A 1 155 ? -19.742 -2.630 12.320 1.00 95.81 155 ARG A CA 1
ATOM 1259 C C . ARG A 1 155 ? -18.689 -3.670 12.696 1.00 95.81 155 ARG A C 1
ATOM 1261 O O . ARG A 1 155 ? -17.720 -3.847 11.960 1.00 95.81 155 ARG A O 1
ATOM 1268 N N . ARG A 1 156 ? -18.901 -4.378 13.811 1.00 96.00 156 ARG A N 1
ATOM 1269 C CA . ARG A 1 156 ? -18.033 -5.476 14.258 1.00 96.00 156 ARG A CA 1
ATOM 1270 C C . ARG A 1 156 ? -17.982 -6.602 13.226 1.00 96.00 156 ARG A C 1
ATOM 1272 O O . ARG A 1 156 ? -16.891 -7.004 12.854 1.00 96.00 156 ARG A O 1
ATOM 1279 N N . MET A 1 157 ? -19.126 -7.074 12.725 1.00 97.06 157 MET A N 1
ATOM 1280 C CA . MET A 1 157 ? -19.151 -8.142 11.711 1.00 97.06 157 MET A CA 1
ATOM 1281 C C . MET A 1 157 ? -18.407 -7.751 10.427 1.00 97.06 157 MET A C 1
ATOM 1283 O O . MET A 1 157 ? -17.637 -8.545 9.890 1.00 97.06 157 MET A O 1
ATOM 1287 N N . ARG A 1 158 ? -18.603 -6.516 9.948 1.00 97.94 158 ARG A N 1
ATOM 1288 C CA . ARG A 1 158 ? -17.917 -6.000 8.755 1.00 97.94 158 ARG A CA 1
ATOM 1289 C C . ARG A 1 158 ? -16.406 -5.878 8.977 1.00 97.94 158 ARG A C 1
ATOM 1291 O O . ARG A 1 158 ? -15.633 -6.260 8.101 1.00 97.94 158 ARG A O 1
ATOM 1298 N N . MET A 1 159 ? -15.984 -5.389 10.146 1.00 98.31 159 MET A N 1
ATOM 1299 C CA . MET A 1 159 ? -14.568 -5.320 10.521 1.00 98.31 159 MET A CA 1
ATOM 1300 C C . MET A 1 159 ? -13.943 -6.716 10.637 1.00 98.31 159 MET A C 1
ATOM 1302 O O . MET A 1 159 ? -12.861 -6.932 10.104 1.00 98.31 159 MET A O 1
ATOM 1306 N N . GLU A 1 160 ? -14.622 -7.676 11.264 1.00 97.81 160 GLU A N 1
ATOM 1307 C CA . GLU A 1 160 ? -14.132 -9.051 11.391 1.00 97.81 160 GLU A CA 1
ATOM 1308 C C . GLU A 1 160 ? -13.961 -9.720 10.023 1.00 97.81 160 GLU A C 1
ATOM 1310 O O . GLU A 1 160 ? -12.910 -10.299 9.746 1.00 97.81 160 GLU A O 1
ATOM 1315 N N . GLY A 1 161 ? -14.949 -9.584 9.132 1.00 98.00 161 GLY A N 1
ATOM 1316 C CA . GLY A 1 161 ? -14.857 -10.095 7.764 1.00 98.00 161 GLY A CA 1
ATOM 1317 C C . GLY A 1 161 ? -13.675 -9.494 6.998 1.00 98.00 161 GLY A C 1
ATOM 1318 O O . GLY A 1 161 ? -12.892 -10.224 6.388 1.00 98.00 161 GLY A O 1
ATOM 1319 N N . ALA A 1 162 ? -13.490 -8.174 7.089 1.00 98.19 162 ALA A N 1
ATOM 1320 C CA . ALA A 1 162 ? -12.359 -7.489 6.471 1.00 98.19 162 ALA A CA 1
ATOM 1321 C C . ALA A 1 162 ? -11.012 -7.886 7.088 1.00 98.19 162 ALA A C 1
ATOM 1323 O O . ALA A 1 162 ? -10.032 -8.038 6.362 1.00 98.19 162 ALA A O 1
ATOM 1324 N N . LEU A 1 163 ? -10.949 -8.091 8.404 1.00 98.12 163 LEU A N 1
ATOM 1325 C CA . LEU A 1 163 ? -9.747 -8.547 9.095 1.00 98.12 163 LEU A CA 1
ATOM 1326 C C . LEU A 1 163 ? -9.360 -9.958 8.639 1.00 98.12 163 LEU A C 1
ATOM 1328 O O . LEU A 1 163 ? -8.214 -10.179 8.250 1.00 98.12 163 LEU A O 1
ATOM 1332 N N . ARG A 1 164 ? -10.315 -10.894 8.589 1.00 97.62 164 ARG A N 1
ATOM 1333 C CA . ARG A 1 164 ? -10.083 -12.252 8.067 1.00 97.62 164 ARG A CA 1
ATOM 1334 C C . ARG A 1 164 ? -9.625 -12.223 6.608 1.00 97.62 164 ARG A C 1
ATOM 1336 O O . ARG A 1 164 ? -8.667 -12.909 6.262 1.00 97.62 164 ARG A O 1
ATOM 1343 N N . ALA A 1 165 ? -10.244 -11.392 5.769 1.00 97.81 165 ALA A N 1
ATOM 1344 C CA . ALA A 1 165 ? -9.835 -11.221 4.375 1.00 97.81 165 ALA A CA 1
ATOM 1345 C C . ALA A 1 165 ? -8.422 -10.623 4.248 1.00 97.81 165 ALA A C 1
ATOM 1347 O O . ALA A 1 165 ? -7.627 -11.085 3.430 1.00 97.81 165 ALA A O 1
ATOM 1348 N N . ALA A 1 166 ? -8.076 -9.639 5.085 1.00 98.00 166 ALA A N 1
ATOM 1349 C CA . ALA A 1 166 ? -6.750 -9.027 5.102 1.00 98.00 166 ALA A CA 1
ATOM 1350 C C . ALA A 1 166 ? -5.664 -10.024 5.531 1.00 98.00 166 ALA A C 1
ATOM 1352 O O . ALA A 1 166 ? -4.553 -9.957 5.014 1.00 98.00 166 ALA A O 1
ATOM 1353 N N . LEU A 1 167 ? -5.984 -10.951 6.441 1.00 97.44 167 LEU A N 1
ATOM 1354 C CA . LEU A 1 167 ? -5.071 -11.978 6.958 1.00 97.44 167 LEU A CA 1
ATOM 1355 C C . LEU A 1 167 ? -5.080 -13.286 6.152 1.00 97.44 167 LEU A C 1
ATOM 1357 O O . LEU A 1 167 ? -4.246 -14.160 6.398 1.00 97.44 167 LEU A O 1
ATOM 1361 N N . ALA A 1 168 ? -5.959 -13.430 5.156 1.00 97.25 168 ALA A N 1
ATOM 1362 C CA . ALA A 1 168 ? -6.008 -14.608 4.290 1.00 97.25 168 ALA A CA 1
ATOM 1363 C C . ALA A 1 168 ? -4.642 -14.971 3.659 1.00 97.25 168 ALA A C 1
ATOM 1365 O O . ALA A 1 168 ? -4.302 -16.156 3.659 1.00 97.25 168 ALA A O 1
ATOM 1366 N N . PRO A 1 169 ? -3.794 -14.012 3.217 1.00 97.19 169 PRO A N 1
ATOM 1367 C CA . PRO A 1 169 ? -2.455 -14.327 2.709 1.00 97.19 169 PRO A CA 1
ATOM 1368 C C . PRO A 1 169 ? -1.507 -14.965 3.735 1.00 97.19 169 PRO A C 1
ATOM 1370 O O . PRO A 1 169 ? -0.506 -15.561 3.350 1.00 97.19 169 PRO A O 1
ATOM 1373 N N . LEU A 1 170 ? -1.806 -14.858 5.034 1.00 96.50 170 LEU A N 1
ATOM 1374 C CA . LEU A 1 170 ? -1.056 -15.510 6.112 1.00 96.50 170 LEU A CA 1
ATOM 1375 C C . LEU A 1 170 ? -1.617 -16.897 6.468 1.00 96.50 170 LEU A C 1
ATOM 1377 O O . LEU A 1 170 ? -1.217 -17.484 7.474 1.00 96.50 170 LEU A O 1
ATOM 1381 N N . GLY A 1 171 ? -2.571 -17.417 5.687 1.00 94.31 171 GLY A N 1
ATOM 1382 C CA . GLY A 1 171 ? -3.285 -18.654 6.008 1.00 94.31 171 GLY A CA 1
ATOM 1383 C C . GLY A 1 171 ? -4.150 -18.525 7.263 1.00 94.31 171 GLY A C 1
ATOM 1384 O O . GLY A 1 171 ? -4.286 -19.489 8.008 1.00 94.31 171 GLY A O 1
ATOM 1385 N N . GLY A 1 172 ? -4.669 -17.322 7.541 1.00 85.31 172 GLY A N 1
ATOM 1386 C CA . GLY A 1 172 ? -5.492 -17.039 8.721 1.00 85.31 172 GLY A CA 1
ATOM 1387 C C . GLY A 1 172 ? -4.712 -16.838 10.023 1.00 85.31 172 GLY A C 1
ATOM 1388 O O . GLY A 1 172 ? -5.330 -16.631 11.061 1.00 85.31 172 GLY A O 1
ATOM 1389 N N . LYS A 1 173 ? -3.374 -16.873 9.988 1.00 92.56 173 LYS A N 1
ATOM 1390 C CA . LYS A 1 173 ? -2.529 -16.570 11.151 1.00 92.56 173 LYS A CA 1
ATOM 1391 C C . LYS A 1 173 ? -2.494 -15.070 11.438 1.00 92.56 173 LYS A C 1
ATOM 1393 O O . LYS A 1 173 ? -2.537 -14.253 10.516 1.00 92.56 173 LYS A O 1
ATOM 1398 N N . SER A 1 174 ? -2.315 -14.727 12.708 1.00 94.88 174 SER A N 1
ATOM 1399 C CA . SER A 1 174 ? -2.085 -13.350 13.138 1.00 94.88 174 SER A CA 1
ATOM 1400 C C . SER A 1 174 ? -0.795 -12.771 12.549 1.00 94.88 174 SER A C 1
ATOM 1402 O O . SER A 1 174 ? 0.188 -13.496 12.345 1.00 94.88 174 SER A O 1
ATOM 1404 N N . PRO A 1 175 ? -0.767 -11.457 12.267 1.00 97.50 175 PRO A N 1
ATOM 1405 C CA . PRO A 1 175 ? 0.460 -10.784 11.873 1.00 97.50 175 PRO A CA 1
ATOM 1406 C C . PRO A 1 175 ? 1.434 -10.757 13.058 1.00 97.50 175 PRO A C 1
ATOM 1408 O O . PRO A 1 175 ? 1.043 -10.933 14.207 1.00 97.50 175 PRO A O 1
ATOM 1411 N N . ALA A 1 176 ? 2.713 -10.483 12.806 1.00 97.56 176 ALA A N 1
ATOM 1412 C CA . ALA A 1 176 ? 3.667 -10.273 13.895 1.00 97.56 176 ALA A CA 1
ATOM 1413 C C . ALA A 1 176 ? 3.374 -8.974 14.662 1.00 97.56 176 ALA A C 1
ATOM 1415 O O . ALA A 1 176 ? 3.732 -8.853 15.830 1.00 97.56 176 ALA A O 1
ATOM 1416 N N . ARG A 1 177 ? 2.760 -7.994 13.986 1.00 97.88 177 ARG A N 1
ATOM 1417 C CA . ARG A 1 177 ? 2.421 -6.689 14.552 1.00 97.88 177 ARG A CA 1
ATOM 1418 C C . ARG A 1 177 ? 1.274 -5.996 13.822 1.00 97.88 177 ARG A C 1
ATOM 1420 O O . ARG A 1 177 ? 1.028 -6.255 12.641 1.00 97.88 177 ARG A O 1
ATOM 1427 N N . ILE A 1 178 ? 0.628 -5.069 14.519 1.00 98.50 178 ILE A N 1
ATOM 1428 C CA . ILE A 1 178 ? -0.403 -4.173 14.008 1.00 98.50 178 ILE A CA 1
ATOM 1429 C C . ILE A 1 178 ? 0.032 -2.730 14.267 1.00 98.50 178 ILE A C 1
ATOM 1431 O O . ILE A 1 178 ? 0.233 -2.331 15.414 1.00 98.50 178 ILE A O 1
ATOM 1435 N N . LEU A 1 179 ? 0.167 -1.947 13.197 1.00 98.31 179 LEU A N 1
ATOM 1436 C CA . LEU A 1 179 ? 0.313 -0.493 13.274 1.00 98.31 179 LEU A CA 1
ATOM 1437 C C . LEU A 1 179 ? -1.068 0.117 13.060 1.00 98.31 179 LEU A C 1
ATOM 1439 O O . LEU A 1 179 ? -1.702 -0.161 12.042 1.00 98.31 179 LEU A O 1
ATOM 1443 N N . PHE A 1 180 ? -1.547 0.927 13.992 1.00 96.69 180 PHE A N 1
ATOM 1444 C CA . PHE A 1 180 ? -2.897 1.469 13.920 1.00 96.69 180 PHE A CA 1
ATOM 1445 C C . PHE A 1 180 ? -2.932 2.955 14.249 1.00 96.69 180 PHE A C 1
ATOM 1447 O O . PHE A 1 180 ? -2.127 3.458 15.027 1.00 96.69 180 PHE A O 1
ATOM 1454 N N . ASP A 1 181 ? -3.877 3.656 13.632 1.00 93.69 181 ASP A N 1
ATOM 1455 C CA . ASP A 1 181 ? -4.155 5.060 13.913 1.00 93.69 181 ASP A CA 1
ATOM 1456 C C . ASP A 1 181 ? -5.666 5.284 13.911 1.00 93.69 181 ASP A C 1
ATOM 1458 O O . ASP A 1 181 ? -6.333 5.079 12.895 1.00 93.69 181 ASP A O 1
ATOM 1462 N N . TYR A 1 182 ? -6.189 5.690 15.063 1.00 90.38 182 TYR A N 1
ATOM 1463 C CA . TYR A 1 182 ? -7.590 6.039 15.292 1.00 90.38 182 TYR A CA 1
ATOM 1464 C C . TYR A 1 182 ? -7.751 7.479 15.800 1.00 90.38 182 TYR A C 1
ATOM 1466 O O . TYR A 1 182 ? -8.860 7.867 16.176 1.00 90.38 182 TYR A O 1
ATOM 1474 N N . GLY A 1 183 ? -6.662 8.250 15.860 1.00 76.88 183 GLY A N 1
ATOM 1475 C CA . GLY A 1 183 ? -6.612 9.567 16.485 1.00 76.88 183 GLY A CA 1
ATOM 1476 C C . GLY A 1 183 ? -6.735 10.698 15.468 1.00 76.88 183 GLY A C 1
ATOM 1477 O O . GLY A 1 183 ? -6.308 10.587 14.324 1.00 76.88 183 GLY A O 1
ATOM 1478 N N . SER A 1 184 ? -7.317 11.817 15.887 1.00 66.56 184 SER A N 1
ATOM 1479 C CA . SER A 1 184 ? -7.292 13.085 15.151 1.00 66.56 184 SER A CA 1
ATOM 1480 C C . SER A 1 184 ? -7.171 14.215 16.160 1.00 66.56 184 SER A C 1
ATOM 1482 O O . SER A 1 184 ? -7.941 14.264 17.114 1.00 66.56 184 SER A O 1
AT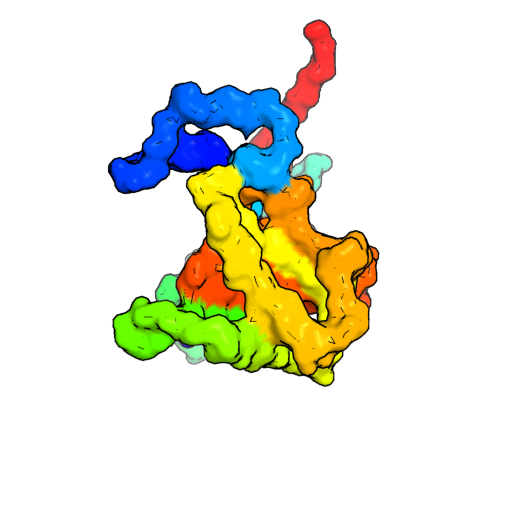OM 1484 N N . VAL A 1 185 ? -6.238 15.145 15.951 1.00 60.94 185 VAL A N 1
ATOM 1485 C CA . VAL A 1 185 ? -6.063 16.303 16.849 1.00 60.94 185 VAL A CA 1
ATOM 1486 C C . VAL A 1 185 ? -7.238 17.265 16.773 1.00 60.94 185 VAL A C 1
ATOM 1488 O O . VAL A 1 185 ? -7.546 17.954 17.741 1.00 60.94 185 VAL A O 1
ATOM 1491 N N . LEU A 1 186 ? -7.891 17.318 15.615 1.00 58.72 186 LEU A N 1
ATOM 1492 C CA . LEU A 1 186 ? -8.983 18.248 15.358 1.00 58.72 186 LEU A CA 1
ATOM 1493 C C . LEU A 1 186 ? -10.325 17.720 15.894 1.00 58.72 186 LEU A C 1
ATOM 1495 O O . LEU A 1 186 ? -11.185 18.527 16.239 1.00 58.72 186 LEU A O 1
ATOM 1499 N N . ASP A 1 187 ? -10.488 16.393 16.007 1.00 62.03 187 ASP A N 1
ATOM 1500 C CA . ASP A 1 187 ? -11.686 15.768 16.582 1.00 62.03 187 ASP A CA 1
ATOM 1501 C C . ASP A 1 187 ? -11.425 14.332 17.087 1.00 62.03 187 ASP A C 1
ATOM 1503 O O . ASP A 1 187 ? -11.479 13.351 16.334 1.00 62.03 187 ASP A O 1
ATOM 1507 N N . ASP A 1 188 ? -11.128 14.206 18.384 1.00 70.94 188 ASP A N 1
ATOM 1508 C CA . ASP A 1 188 ? -10.901 12.913 19.051 1.00 70.94 188 ASP A CA 1
ATOM 1509 C C . ASP A 1 188 ? -12.135 12.400 19.814 1.00 70.94 188 ASP A C 1
ATOM 1511 O O . ASP A 1 188 ? -12.096 11.346 20.448 1.00 70.94 188 ASP A O 1
ATOM 1515 N N . ARG A 1 189 ? -13.271 13.111 19.744 1.00 73.81 189 ARG A N 1
ATOM 1516 C CA . ARG A 1 189 ? -14.494 12.727 20.475 1.00 73.81 189 ARG A CA 1
ATOM 1517 C C . ARG A 1 189 ? -14.995 11.331 20.095 1.00 73.81 189 ARG A C 1
ATOM 1519 O O . ARG A 1 189 ? -15.576 10.644 20.931 1.00 73.81 189 ARG A O 1
ATOM 1526 N N . ASN A 1 190 ? -14.707 10.899 18.866 1.00 80.00 190 ASN A N 1
ATOM 1527 C CA . ASN A 1 190 ? -15.110 9.604 18.319 1.00 80.00 190 ASN A CA 1
ATOM 1528 C C . ASN A 1 190 ? -13.979 8.557 18.282 1.00 80.00 190 ASN A C 1
ATOM 1530 O O . ASN A 1 190 ? -14.209 7.445 17.806 1.00 80.00 190 ASN A O 1
ATOM 1534 N N . GLY A 1 191 ? -12.777 8.850 18.801 1.00 85.44 191 GLY A N 1
ATOM 1535 C CA . GLY A 1 191 ? -11.617 7.950 18.704 1.00 85.44 191 GLY A CA 1
ATOM 1536 C C . GLY A 1 191 ? -11.891 6.535 19.226 1.00 85.44 191 GLY A C 1
ATOM 1537 O O . GLY A 1 191 ? -11.609 5.546 18.547 1.00 85.44 191 GLY A O 1
ATOM 1538 N N . ALA A 1 192 ? -12.554 6.425 20.381 1.00 86.44 192 ALA A N 1
ATOM 1539 C CA . ALA A 1 192 ? -12.941 5.136 20.958 1.00 86.44 192 ALA A CA 1
ATOM 1540 C C . ALA A 1 192 ? -13.918 4.350 20.062 1.00 86.44 192 ALA A C 1
ATOM 1542 O O . ALA A 1 192 ? -13.779 3.136 19.911 1.00 86.44 192 ALA A O 1
ATOM 1543 N N . ALA A 1 193 ? -14.877 5.033 19.427 1.00 89.00 193 ALA A N 1
ATOM 1544 C CA . ALA A 1 193 ? -15.843 4.406 18.526 1.00 89.00 193 ALA A CA 1
ATOM 1545 C C . ALA A 1 193 ? -15.186 3.887 17.236 1.00 89.00 193 ALA A C 1
ATOM 1547 O O . ALA A 1 193 ? -15.626 2.871 16.696 1.00 89.00 193 ALA A O 1
ATOM 1548 N N . ARG A 1 194 ? -14.119 4.549 16.767 1.00 90.62 194 ARG A N 1
ATOM 1549 C CA . ARG A 1 194 ? -13.303 4.097 15.629 1.00 90.62 194 ARG A CA 1
ATOM 1550 C C . ARG A 1 194 ? -12.441 2.883 15.974 1.00 90.62 194 ARG A C 1
ATOM 1552 O O . ARG A 1 194 ? -12.283 1.982 15.152 1.00 90.62 194 ARG A O 1
ATOM 1559 N N . PHE A 1 195 ? -11.910 2.846 17.195 1.00 92.81 195 PHE A N 1
ATOM 1560 C CA . PHE A 1 195 ? -11.006 1.796 17.660 1.00 92.81 195 PHE A CA 1
ATOM 1561 C C . PHE A 1 195 ? -11.722 0.493 18.048 1.00 92.81 195 PHE A C 1
ATOM 1563 O O . PHE A 1 195 ? -11.247 -0.601 17.734 1.00 92.81 195 PHE A O 1
ATOM 1570 N N . LEU A 1 196 ? -12.889 0.595 18.692 1.00 93.56 196 LEU A N 1
ATOM 1571 C CA . LEU A 1 196 ? -13.600 -0.542 19.284 1.00 93.56 196 LEU A CA 1
ATOM 1572 C C . LEU A 1 196 ? -13.889 -1.707 18.310 1.00 93.56 196 LEU A C 1
ATOM 1574 O O . LEU A 1 196 ? -13.661 -2.854 18.707 1.00 93.56 196 LEU A O 1
ATOM 1578 N N . PRO A 1 197 ? -14.335 -1.485 17.053 1.00 95.38 197 PRO A N 1
ATOM 1579 C CA . PRO A 1 197 ? -14.581 -2.583 16.120 1.00 95.38 197 PRO A CA 1
ATOM 1580 C C . PRO A 1 197 ? -13.333 -3.426 15.842 1.00 95.38 197 PRO A C 1
ATOM 1582 O O . PRO A 1 197 ? -13.451 -4.646 15.732 1.00 95.38 197 PRO A O 1
ATOM 1585 N N . LEU A 1 198 ? -12.145 -2.809 15.759 1.00 96.19 198 LEU A N 1
ATOM 1586 C CA . LEU A 1 198 ? -10.893 -3.539 15.544 1.00 96.19 198 LEU A CA 1
ATOM 1587 C C . LEU A 1 198 ? -10.573 -4.432 16.746 1.00 96.19 198 LEU A C 1
ATOM 1589 O O . LEU A 1 198 ? -10.289 -5.610 16.557 1.00 96.19 198 LEU A O 1
ATOM 1593 N N . VAL A 1 199 ? -10.665 -3.896 17.968 1.00 95.38 199 VAL A N 1
ATOM 1594 C CA . VAL A 1 199 ? -10.391 -4.647 19.209 1.00 95.38 199 VAL A CA 1
ATOM 1595 C C . VAL A 1 199 ? -11.302 -5.870 19.322 1.00 95.38 199 VAL A C 1
ATOM 1597 O O . VAL A 1 199 ? -10.830 -6.982 19.545 1.00 95.38 199 VAL A O 1
ATOM 1600 N N . GLN A 1 200 ? -12.609 -5.680 19.118 1.00 94.62 200 GLN A N 1
ATOM 1601 C CA . GLN A 1 200 ? -13.587 -6.769 19.188 1.00 94.62 200 GLN A CA 1
ATOM 1602 C C . GLN A 1 200 ? -13.350 -7.831 18.109 1.00 94.62 200 GLN A C 1
ATOM 1604 O O . GLN A 1 200 ? -13.492 -9.021 18.376 1.00 94.62 200 GLN A O 1
ATOM 1609 N N . SER A 1 201 ? -12.986 -7.400 16.900 1.00 95.00 201 SER A N 1
ATOM 1610 C CA . SER A 1 201 ? -12.723 -8.308 15.782 1.00 95.00 201 SER A CA 1
ATOM 1611 C C . SER A 1 201 ? -11.429 -9.091 15.975 1.00 95.00 201 SER A C 1
ATOM 1613 O O . SER A 1 201 ? -11.382 -10.268 15.637 1.00 95.00 201 SER A O 1
ATOM 1615 N N . LEU A 1 202 ? -10.393 -8.470 16.548 1.00 94.81 202 LEU A N 1
ATOM 1616 C CA . LEU A 1 202 ? -9.154 -9.163 16.892 1.00 94.81 202 LEU A CA 1
ATOM 1617 C C . LEU A 1 202 ? -9.413 -10.257 17.915 1.00 94.81 202 LEU A C 1
ATOM 1619 O O . LEU A 1 202 ? -9.055 -11.390 17.642 1.00 94.81 202 LEU A O 1
ATOM 1623 N N . HIS A 1 203 ? -10.138 -9.971 18.998 1.00 92.19 203 HIS A N 1
ATOM 1624 C CA . HIS A 1 203 ? -10.489 -10.995 19.986 1.00 92.19 203 HIS A CA 1
ATOM 1625 C C . HIS A 1 203 ? -11.287 -12.171 19.377 1.00 92.19 203 HIS A C 1
ATOM 1627 O O . HIS A 1 203 ? -11.207 -13.294 19.863 1.00 92.19 203 HIS A O 1
ATOM 1633 N N . ALA A 1 204 ? -12.073 -11.942 18.319 1.00 90.69 204 ALA A N 1
ATOM 1634 C CA . ALA A 1 204 ? -12.800 -13.005 17.615 1.00 90.69 204 ALA A CA 1
ATOM 1635 C C . ALA A 1 204 ? -11.925 -13.818 16.634 1.00 90.69 204 ALA A C 1
ATOM 1637 O O . ALA A 1 204 ? -12.295 -14.926 16.235 1.00 90.69 204 ALA A O 1
ATOM 1638 N N . VAL A 1 205 ? -10.795 -13.261 16.192 1.00 91.81 205 VAL A N 1
ATOM 1639 C CA . VAL A 1 205 ? -9.861 -13.895 15.247 1.00 91.81 205 VAL A CA 1
ATOM 1640 C C . VAL A 1 205 ? -8.700 -14.575 15.978 1.00 91.81 205 VAL A C 1
ATOM 1642 O O . VAL A 1 205 ? -8.331 -15.685 15.607 1.00 91.81 205 VAL A O 1
ATOM 1645 N N . ASP A 1 206 ? -8.153 -13.918 16.997 1.00 93.25 206 ASP A N 1
ATOM 1646 C CA . ASP A 1 206 ? -7.066 -14.362 17.869 1.00 93.25 206 ASP A CA 1
ATOM 1647 C C . ASP A 1 206 ? -7.174 -13.637 19.223 1.00 93.25 206 ASP A C 1
ATOM 1649 O O . ASP A 1 206 ? -6.815 -12.464 19.356 1.00 93.25 206 ASP A O 1
ATOM 1653 N N . ASP A 1 207 ? -7.672 -14.343 20.236 1.00 91.69 207 ASP A N 1
ATOM 1654 C CA . ASP A 1 207 ? -7.856 -13.824 21.595 1.00 91.69 207 ASP A CA 1
ATOM 1655 C C . ASP A 1 207 ? -6.535 -13.570 22.344 1.00 91.69 207 ASP A C 1
ATOM 1657 O O . ASP A 1 207 ? -6.528 -12.859 23.350 1.00 91.69 207 ASP A O 1
ATOM 1661 N N . ASN A 1 208 ? -5.406 -14.070 21.830 1.00 93.00 208 ASN A N 1
ATOM 1662 C CA . ASN A 1 208 ? -4.081 -13.857 22.414 1.00 93.00 208 ASN A CA 1
ATOM 1663 C C . ASN A 1 208 ? -3.363 -12.630 21.840 1.00 93.00 208 ASN A C 1
ATOM 1665 O O . ASN A 1 208 ? -2.318 -12.232 22.366 1.00 93.00 208 ASN A O 1
ATOM 1669 N N . PHE A 1 209 ? -3.880 -12.024 20.766 1.00 94.88 209 PHE A N 1
ATOM 1670 C CA . PHE A 1 209 ? -3.263 -10.844 20.174 1.00 94.88 209 PHE A CA 1
ATOM 1671 C C . PHE A 1 209 ? -3.565 -9.595 21.007 1.00 94.88 209 PHE A C 1
ATOM 1673 O O . PHE A 1 209 ? -4.707 -9.145 21.101 1.00 94.88 209 PHE A O 1
ATOM 1680 N N . ASN A 1 210 ? -2.529 -8.973 21.571 1.00 92.69 210 ASN A N 1
ATOM 1681 C CA . ASN A 1 210 ? -2.675 -7.832 22.463 1.00 92.69 210 ASN A CA 1
ATOM 1682 C C . ASN A 1 210 ? -2.163 -6.535 21.821 1.00 92.69 210 ASN A C 1
ATOM 1684 O O . ASN A 1 210 ? -0.960 -6.290 21.737 1.00 92.69 210 ASN A O 1
ATOM 1688 N N . LEU A 1 211 ? -3.083 -5.636 21.455 1.00 94.06 211 LEU A N 1
ATOM 1689 C CA . LEU A 1 211 ? -2.743 -4.304 20.929 1.00 94.06 211 LEU A CA 1
ATOM 1690 C C . LEU A 1 211 ? -2.010 -3.398 21.936 1.00 94.06 211 LEU A C 1
ATOM 1692 O O . LEU A 1 211 ? -1.449 -2.380 21.535 1.00 94.06 211 LEU A O 1
ATOM 1696 N N . LEU A 1 212 ? -2.022 -3.741 23.225 1.00 91.25 212 LEU A N 1
ATOM 1697 C CA . LEU A 1 212 ? -1.292 -3.021 24.268 1.00 91.25 212 LEU A CA 1
ATOM 1698 C C . LEU A 1 212 ? 0.108 -3.603 24.522 1.00 91.25 212 LEU A C 1
ATOM 1700 O O . LEU A 1 212 ? 0.898 -2.959 25.212 1.00 91.25 212 LEU A O 1
ATOM 1704 N N . ASP A 1 213 ? 0.442 -4.784 23.980 1.00 94.56 213 ASP A N 1
ATOM 1705 C CA . ASP A 1 213 ? 1.816 -5.294 24.031 1.00 94.56 213 ASP A CA 1
ATOM 1706 C C . ASP A 1 213 ? 2.677 -4.471 23.052 1.00 94.56 213 ASP A C 1
ATOM 1708 O O . ASP A 1 213 ? 2.411 -4.488 21.846 1.00 94.56 213 ASP A O 1
ATOM 1712 N N . PRO A 1 214 ? 3.736 -3.779 23.518 1.00 90.69 214 PRO A N 1
ATOM 1713 C CA . PRO A 1 214 ? 4.595 -2.946 22.672 1.00 90.69 214 PRO A CA 1
ATOM 1714 C C . PRO A 1 214 ? 5.383 -3.725 21.603 1.00 90.69 214 PRO A C 1
ATOM 1716 O O . PRO A 1 214 ? 6.075 -3.116 20.786 1.00 90.69 214 PRO A O 1
ATOM 1719 N N . ARG A 1 215 ? 5.322 -5.061 21.604 1.00 92.38 215 ARG A N 1
ATOM 1720 C CA . ARG A 1 215 ? 5.879 -5.932 20.557 1.00 92.38 215 ARG A CA 1
ATOM 1721 C C . ARG A 1 215 ? 4.866 -6.262 19.458 1.00 92.38 215 ARG A C 1
ATOM 1723 O O . ARG A 1 215 ? 5.275 -6.708 18.389 1.00 92.38 215 ARG A O 1
ATOM 1730 N N . GLN A 1 216 ? 3.573 -6.072 19.723 1.00 95.19 216 GLN A N 1
ATOM 1731 C CA . GLN A 1 216 ? 2.472 -6.487 18.852 1.00 95.19 216 GLN A CA 1
ATOM 1732 C C . GLN A 1 216 ? 1.641 -5.302 18.353 1.00 95.19 216 GLN A C 1
ATOM 1734 O O . GLN A 1 216 ? 1.290 -5.276 17.178 1.00 95.19 216 GLN A O 1
ATOM 1739 N N . GLY A 1 217 ? 1.336 -4.314 19.195 1.00 96.94 217 GLY A N 1
ATOM 1740 C CA . GLY A 1 217 ? 0.496 -3.170 18.843 1.00 96.94 217 GLY A CA 1
ATOM 1741 C C . GLY A 1 217 ? 1.231 -1.835 18.913 1.00 96.94 217 GLY A C 1
ATOM 1742 O O . GLY A 1 217 ? 1.909 -1.522 19.890 1.00 96.94 217 GLY A O 1
ATOM 1743 N N . TYR A 1 218 ? 1.059 -1.019 17.873 1.00 95.94 218 TYR A N 1
ATOM 1744 C CA . TYR A 1 218 ? 1.684 0.294 17.760 1.00 95.94 218 TYR A CA 1
ATOM 1745 C C . TYR A 1 218 ? 0.643 1.346 17.378 1.00 95.94 218 TYR A C 1
ATOM 1747 O O . TYR A 1 218 ? 0.248 1.458 16.217 1.00 95.94 218 TYR A O 1
ATOM 1755 N N . ASP A 1 219 ? 0.231 2.129 18.370 1.00 93.38 219 ASP A N 1
ATOM 1756 C CA . ASP A 1 219 ? -0.590 3.324 18.185 1.00 93.38 219 ASP A CA 1
ATOM 1757 C C . ASP A 1 219 ? 0.274 4.450 17.601 1.00 93.38 219 ASP A C 1
ATOM 1759 O O . ASP A 1 219 ? 1.099 5.055 18.296 1.00 93.38 219 ASP A O 1
ATOM 1763 N N . LEU A 1 220 ? 0.116 4.702 16.303 1.00 91.94 220 LEU A N 1
ATOM 1764 C CA . LEU A 1 220 ? 0.940 5.655 15.569 1.00 91.94 220 LEU A CA 1
ATOM 1765 C C . LEU A 1 220 ? 0.669 7.097 15.979 1.00 91.94 220 LEU A C 1
ATOM 1767 O O . LEU A 1 220 ? 1.624 7.864 16.067 1.00 91.94 220 LEU A O 1
ATOM 1771 N N . ALA A 1 221 ? -0.579 7.463 16.275 1.00 87.06 221 ALA A N 1
ATOM 1772 C CA . ALA A 1 221 ? -0.886 8.803 16.767 1.00 87.06 221 ALA A CA 1
ATOM 1773 C C . ALA A 1 221 ? -0.191 9.047 18.111 1.00 87.06 221 ALA A C 1
ATOM 1775 O O . ALA A 1 221 ? 0.363 10.123 18.346 1.00 87.06 221 ALA A O 1
ATOM 1776 N N . ARG A 1 222 ? -0.141 8.028 18.979 1.00 85.88 222 ARG A N 1
ATOM 1777 C CA . ARG A 1 222 ? 0.565 8.128 20.260 1.00 85.88 222 ARG A CA 1
ATOM 1778 C C . ARG A 1 222 ? 2.084 8.214 20.117 1.00 85.88 222 ARG A C 1
ATOM 1780 O O . ARG A 1 222 ? 2.720 8.915 20.900 1.00 85.88 222 ARG A O 1
ATOM 1787 N N . ILE A 1 223 ? 2.663 7.494 19.156 1.00 87.75 223 ILE A N 1
ATOM 1788 C CA . ILE A 1 223 ? 4.120 7.420 18.960 1.00 87.75 223 ILE A CA 1
ATOM 1789 C C . ILE A 1 223 ? 4.652 8.614 18.156 1.00 87.75 223 ILE A C 1
ATOM 1791 O O . ILE A 1 223 ? 5.719 9.138 18.468 1.00 87.75 223 ILE A O 1
ATOM 1795 N N . LEU A 1 224 ? 3.938 9.026 17.109 1.00 87.06 224 LEU A N 1
ATOM 1796 C CA . LEU A 1 224 ? 4.415 9.985 16.109 1.00 87.06 224 LEU A CA 1
ATOM 1797 C C . LEU A 1 224 ? 3.701 11.337 16.169 1.00 87.06 224 LEU A C 1
ATOM 1799 O O . LEU A 1 224 ? 4.151 12.264 15.502 1.00 87.06 224 LEU A O 1
ATOM 1803 N N . GLY A 1 225 ? 2.617 11.460 16.939 1.00 84.38 225 GLY A N 1
ATOM 1804 C CA . GLY A 1 225 ? 1.688 12.585 16.841 1.00 84.38 225 GLY A CA 1
ATOM 1805 C C . GLY A 1 225 ? 0.735 12.443 15.651 1.00 84.38 225 GLY A C 1
ATOM 1806 O O . GLY A 1 225 ? 0.724 11.434 14.939 1.00 84.38 225 GLY A O 1
ATOM 1807 N N . ASP A 1 226 ? -0.087 13.464 15.413 1.00 85.19 226 ASP A N 1
ATOM 1808 C CA . ASP A 1 226 ? -1.093 13.413 14.350 1.00 85.19 226 ASP A CA 1
ATOM 1809 C C . ASP A 1 226 ? -0.505 13.747 12.980 1.00 85.19 226 ASP A C 1
ATOM 1811 O O . ASP A 1 226 ? -0.323 14.907 12.613 1.00 85.19 226 ASP A O 1
ATOM 1815 N N . THR A 1 227 ? -0.260 12.697 12.205 1.00 87.12 227 THR A N 1
ATOM 1816 C CA . THR A 1 227 ? 0.237 12.760 10.822 1.00 87.12 227 THR A CA 1
ATOM 1817 C C . THR A 1 227 ? -0.887 12.787 9.777 1.00 87.12 227 THR A C 1
ATOM 1819 O O . THR A 1 227 ? -0.635 12.729 8.572 1.00 87.12 227 THR A O 1
ATOM 1822 N N . GLY A 1 228 ? -2.142 12.866 10.232 1.00 85.94 228 GLY A N 1
ATOM 1823 C CA . GLY A 1 228 ? -3.335 13.050 9.416 1.00 85.94 228 GLY A CA 1
ATOM 1824 C C . GLY A 1 228 ? -3.490 12.100 8.245 1.00 85.94 228 GLY A C 1
ATOM 1825 O O . GLY A 1 228 ? -3.422 10.880 8.393 1.00 85.94 228 GLY A O 1
ATOM 1826 N N . ALA A 1 229 ? -3.717 12.673 7.063 1.00 85.31 229 ALA A N 1
ATOM 1827 C CA . ALA A 1 229 ? -3.898 11.900 5.836 1.00 85.31 229 ALA A CA 1
ATOM 1828 C C . ALA A 1 229 ? -2.623 11.132 5.428 1.00 85.31 229 ALA A C 1
ATOM 1830 O O . ALA A 1 229 ? -2.703 10.167 4.666 1.00 85.31 229 ALA A O 1
ATOM 1831 N N . GLY A 1 230 ? -1.455 11.527 5.952 1.00 90.19 230 GLY A N 1
ATOM 1832 C CA . GLY A 1 230 ? -0.181 10.836 5.750 1.00 90.19 230 GLY A CA 1
ATOM 1833 C C . GLY A 1 230 ? -0.050 9.524 6.529 1.00 90.19 230 GLY A C 1
ATOM 1834 O O . GLY A 1 230 ? 0.681 8.632 6.095 1.00 90.19 230 GLY A O 1
ATOM 1835 N N . SER A 1 231 ? -0.792 9.371 7.630 1.00 92.00 231 SER A N 1
ATOM 1836 C CA . SER A 1 231 ? -0.690 8.245 8.566 1.00 92.00 231 SER A CA 1
ATOM 1837 C C . SER A 1 231 ? -0.677 6.845 7.926 1.00 92.00 231 SER A C 1
ATOM 1839 O O . SER A 1 231 ? 0.286 6.106 8.154 1.00 92.00 231 SER A O 1
ATOM 1841 N N . PRO A 1 232 ? -1.637 6.450 7.059 1.00 93.88 232 PRO A N 1
ATOM 1842 C CA . PRO A 1 232 ? -1.612 5.120 6.440 1.00 93.88 232 PRO A CA 1
ATOM 1843 C C . PRO A 1 232 ? -0.359 4.860 5.591 1.00 93.88 232 PRO A C 1
ATOM 1845 O O . PRO A 1 232 ? 0.108 3.725 5.513 1.00 93.88 232 PRO A O 1
ATOM 1848 N N . PHE A 1 233 ? 0.209 5.888 4.960 1.00 95.50 233 PHE A N 1
ATOM 1849 C CA . PHE A 1 233 ? 1.397 5.740 4.117 1.00 95.50 233 PHE A CA 1
ATOM 1850 C C . PHE A 1 233 ? 2.667 5.620 4.957 1.00 95.50 233 PHE A C 1
ATOM 1852 O O . PHE A 1 233 ? 3.520 4.783 4.659 1.00 95.50 233 PHE A O 1
ATOM 1859 N N . ILE A 1 234 ? 2.756 6.389 6.045 1.00 95.94 234 ILE A N 1
ATOM 1860 C CA . ILE A 1 234 ? 3.808 6.242 7.058 1.00 95.94 234 ILE A CA 1
ATOM 1861 C C . ILE A 1 234 ? 3.761 4.834 7.647 1.00 95.94 234 ILE A C 1
ATOM 1863 O O . ILE A 1 234 ? 4.790 4.170 7.740 1.00 95.94 234 ILE A O 1
ATOM 1867 N N . ALA A 1 235 ? 2.567 4.345 7.982 1.00 96.94 235 ALA A N 1
ATOM 1868 C CA . ALA A 1 235 ? 2.371 3.003 8.505 1.00 96.94 235 ALA A CA 1
ATOM 1869 C C . ALA A 1 235 ? 2.874 1.929 7.527 1.00 96.94 235 ALA A C 1
ATOM 1871 O O . ALA A 1 235 ? 3.589 1.018 7.934 1.00 96.94 235 ALA A O 1
ATOM 1872 N N . VAL A 1 236 ? 2.579 2.049 6.227 1.00 97.94 236 VAL A N 1
ATOM 1873 C CA . VAL A 1 236 ? 3.111 1.126 5.208 1.00 97.94 236 VAL A CA 1
ATOM 1874 C C . VAL A 1 236 ? 4.639 1.218 5.114 1.00 97.94 236 VAL A C 1
ATOM 1876 O O . VAL A 1 236 ? 5.303 0.181 5.082 1.00 97.94 236 VAL A O 1
ATOM 1879 N N . ALA A 1 237 ? 5.222 2.421 5.129 1.00 96.94 237 ALA A N 1
ATOM 1880 C CA . ALA A 1 237 ? 6.676 2.589 5.134 1.00 96.94 237 ALA A CA 1
ATOM 1881 C C . ALA A 1 237 ? 7.318 1.902 6.354 1.00 96.94 237 ALA A C 1
ATOM 1883 O O . ALA A 1 237 ? 8.197 1.052 6.199 1.00 96.94 237 ALA A O 1
ATOM 1884 N N . LEU A 1 238 ? 6.819 2.178 7.561 1.00 97.19 238 LEU A N 1
ATOM 1885 C CA . LEU A 1 238 ? 7.291 1.557 8.800 1.00 97.19 238 LEU A CA 1
ATOM 1886 C C . LEU A 1 238 ? 7.107 0.038 8.794 1.00 97.19 238 LEU A C 1
ATOM 1888 O O . LEU A 1 238 ? 8.003 -0.687 9.221 1.00 97.19 238 LEU A O 1
ATOM 1892 N N . ALA A 1 239 ? 5.992 -0.460 8.261 1.00 98.06 239 ALA A N 1
ATOM 1893 C CA . ALA A 1 239 ? 5.737 -1.887 8.109 1.00 98.06 239 ALA A CA 1
ATOM 1894 C C . ALA A 1 239 ? 6.793 -2.571 7.225 1.00 98.06 239 ALA A C 1
ATOM 1896 O O . ALA A 1 239 ? 7.270 -3.654 7.572 1.00 98.06 239 ALA A O 1
ATOM 1897 N N . THR A 1 240 ? 7.204 -1.938 6.118 1.00 96.94 240 THR A N 1
ATOM 1898 C CA . THR A 1 240 ? 8.286 -2.466 5.265 1.00 96.94 240 THR A CA 1
ATOM 1899 C C . THR A 1 240 ? 9.642 -2.449 5.972 1.00 96.94 240 THR A C 1
ATOM 1901 O O . THR A 1 240 ? 10.375 -3.437 5.917 1.00 96.94 240 THR A O 1
ATOM 1904 N N . MET A 1 241 ? 9.956 -1.377 6.710 1.00 95.56 241 MET A N 1
ATOM 1905 C CA . MET A 1 241 ? 11.198 -1.268 7.485 1.00 95.56 241 MET A CA 1
ATOM 1906 C C . MET A 1 241 ? 11.266 -2.335 8.584 1.00 95.56 241 MET A C 1
ATOM 1908 O O . MET A 1 241 ? 12.242 -3.081 8.664 1.00 95.56 241 MET A O 1
ATOM 1912 N N . ALA A 1 242 ? 10.201 -2.462 9.379 1.00 95.56 242 ALA A N 1
ATOM 1913 C CA . ALA A 1 242 ? 10.091 -3.456 10.440 1.00 95.56 242 ALA A CA 1
ATOM 1914 C C . ALA A 1 242 ? 10.161 -4.882 9.881 1.00 95.56 242 ALA A C 1
ATOM 1916 O O . ALA A 1 242 ? 10.900 -5.715 10.400 1.00 95.56 242 ALA A O 1
ATOM 1917 N N . GLY A 1 243 ? 9.452 -5.155 8.782 1.00 95.25 243 GLY A N 1
ATOM 1918 C CA . GLY A 1 243 ? 9.497 -6.446 8.104 1.00 95.25 243 GLY A CA 1
ATOM 1919 C C . GLY A 1 243 ? 10.908 -6.831 7.649 1.00 95.25 243 GLY A C 1
ATOM 1920 O O . GLY A 1 243 ? 11.306 -7.981 7.804 1.00 95.25 243 GLY A O 1
ATOM 1921 N N . ARG A 1 244 ? 11.697 -5.883 7.134 1.00 92.50 244 ARG A N 1
ATOM 1922 C CA . ARG A 1 244 ? 13.092 -6.150 6.749 1.00 92.50 244 ARG A CA 1
ATOM 1923 C C . ARG A 1 244 ? 14.027 -6.332 7.939 1.00 92.50 244 ARG A C 1
ATOM 1925 O O . ARG A 1 244 ? 14.955 -7.127 7.849 1.00 92.50 244 ARG A O 1
ATOM 1932 N N . GLN A 1 245 ? 13.806 -5.594 9.023 1.00 91.94 245 GLN A N 1
ATOM 1933 C CA . GLN A 1 245 ? 14.689 -5.616 10.187 1.00 91.94 245 GLN A CA 1
ATOM 1934 C C . GLN A 1 245 ? 14.453 -6.833 11.088 1.00 91.94 245 GLN A C 1
ATOM 1936 O O . GLN A 1 245 ? 15.412 -7.447 11.543 1.00 91.94 245 GLN A O 1
ATOM 1941 N N . SER A 1 246 ? 13.194 -7.172 11.368 1.00 91.69 246 SER A N 1
ATOM 1942 C CA . SER A 1 246 ? 12.828 -8.215 12.337 1.00 91.69 246 SER A CA 1
ATOM 1943 C C . SER A 1 246 ? 11.931 -9.311 11.760 1.00 91.69 246 SER A C 1
ATOM 1945 O O . SER A 1 246 ? 11.480 -10.187 12.496 1.00 91.69 246 SER A O 1
ATOM 1947 N N . GLY A 1 247 ? 11.670 -9.300 10.449 1.00 94.19 247 GLY A N 1
ATOM 1948 C CA . GLY A 1 247 ? 10.762 -10.253 9.818 1.00 94.19 247 GLY A CA 1
ATOM 1949 C C . GLY A 1 247 ? 9.304 -10.028 10.223 1.00 94.19 247 GLY A C 1
ATOM 1950 O O . GLY A 1 247 ? 8.943 -9.015 10.830 1.00 94.19 247 GLY A O 1
ATOM 1951 N N . GLY A 1 248 ? 8.458 -11.006 9.892 1.00 96.50 248 GLY A N 1
ATOM 1952 C CA . GLY A 1 248 ? 7.043 -11.024 10.264 1.00 96.50 248 GLY A CA 1
ATOM 1953 C C . GLY A 1 248 ? 6.164 -10.049 9.474 1.00 96.50 248 GLY A C 1
ATOM 1954 O O . GLY A 1 248 ? 6.575 -8.951 9.100 1.00 96.50 248 GLY A O 1
ATOM 1955 N N . ALA A 1 249 ? 4.926 -10.466 9.211 1.00 98.12 249 ALA A N 1
ATOM 1956 C CA . ALA A 1 249 ? 3.939 -9.624 8.549 1.00 98.12 249 ALA A CA 1
ATOM 1957 C C . ALA A 1 249 ? 3.441 -8.511 9.480 1.00 98.12 249 ALA A C 1
ATOM 1959 O O . ALA A 1 249 ? 3.359 -8.696 10.694 1.00 98.12 249 ALA A O 1
ATOM 1960 N N . THR A 1 250 ? 3.071 -7.376 8.898 1.00 98.69 250 THR A N 1
ATOM 1961 C CA . THR A 1 250 ? 2.502 -6.233 9.610 1.00 98.69 250 THR A CA 1
ATOM 1962 C C . THR A 1 250 ? 1.138 -5.909 9.021 1.00 98.69 250 THR A C 1
ATOM 1964 O O . THR A 1 250 ? 1.025 -5.705 7.811 1.00 98.69 250 THR A O 1
ATOM 1967 N N . LEU A 1 251 ? 0.111 -5.832 9.862 1.00 98.62 251 LEU A N 1
ATOM 1968 C CA . LEU A 1 251 ? -1.174 -5.264 9.468 1.00 98.62 251 LEU A CA 1
ATOM 1969 C C . LEU A 1 251 ? -1.173 -3.770 9.794 1.00 98.62 251 LEU A C 1
ATOM 1971 O O . LEU A 1 251 ? -0.886 -3.366 10.915 1.00 98.62 251 LEU A O 1
ATOM 1975 N N . VAL A 1 252 ? -1.506 -2.943 8.818 1.00 98.56 252 VAL A N 1
ATOM 1976 C CA . VAL A 1 252 ? -1.761 -1.518 9.008 1.00 98.56 252 VAL A CA 1
ATOM 1977 C C . VAL A 1 252 ? -3.271 -1.317 9.087 1.00 98.56 252 VAL A C 1
ATOM 1979 O O . VAL A 1 252 ? -3.988 -1.684 8.157 1.00 98.56 252 VAL A O 1
ATOM 1982 N N . ALA A 1 253 ? -3.754 -0.733 10.181 1.00 98.06 253 ALA A N 1
ATOM 1983 C CA . ALA A 1 253 ? -5.159 -0.408 10.393 1.00 98.06 253 ALA A CA 1
ATOM 1984 C C . ALA A 1 253 ? -5.346 1.113 10.447 1.00 98.06 253 ALA A C 1
ATOM 1986 O O . ALA A 1 253 ? -5.096 1.758 11.466 1.00 98.06 253 ALA A O 1
ATOM 1987 N N . ASN A 1 254 ? -5.796 1.693 9.336 1.00 96.38 254 ASN A N 1
ATOM 1988 C CA . ASN A 1 254 ? -6.197 3.092 9.293 1.00 96.38 254 ASN A CA 1
ATOM 1989 C C . ASN A 1 254 ? -7.656 3.210 9.739 1.00 96.38 254 ASN A C 1
ATOM 1991 O O . ASN A 1 254 ? -8.571 2.815 9.011 1.00 96.38 254 ASN A O 1
ATOM 1995 N N . LEU A 1 255 ? -7.851 3.749 10.936 1.00 94.75 255 LEU A N 1
ATOM 1996 C CA . LEU A 1 255 ? -9.133 3.869 11.618 1.00 94.75 255 LEU A CA 1
ATOM 1997 C C . LEU A 1 255 ? -9.524 5.334 11.803 1.00 94.75 255 LEU A C 1
ATOM 1999 O O . LEU A 1 255 ? -10.296 5.639 12.693 1.00 94.75 255 LEU A O 1
ATOM 2003 N N . ARG A 1 256 ? -8.972 6.271 11.029 1.00 90.25 256 ARG A N 1
ATOM 2004 C CA . ARG A 1 256 ? -9.217 7.708 11.248 1.00 90.25 256 ARG A CA 1
ATOM 2005 C C . ARG A 1 256 ? -10.603 8.187 10.811 1.00 90.25 256 ARG A C 1
ATOM 2007 O O . ARG A 1 256 ? -11.038 9.262 11.213 1.00 90.25 256 ARG A O 1
ATOM 2014 N N . ARG A 1 257 ? -11.280 7.418 9.962 1.00 90.12 257 ARG A N 1
ATOM 2015 C CA . ARG A 1 257 ? -12.597 7.742 9.409 1.00 90.12 257 ARG A CA 1
ATOM 2016 C C . ARG A 1 257 ? -13.713 7.356 10.384 1.00 90.12 257 ARG A C 1
ATOM 2018 O O . ARG A 1 257 ? -13.685 6.275 10.960 1.00 90.12 257 ARG A O 1
ATOM 2025 N N . ASP A 1 258 ? -14.718 8.216 10.528 1.00 89.56 258 ASP A N 1
ATOM 2026 C CA . ASP A 1 258 ? -15.904 7.926 11.355 1.00 89.56 258 ASP A CA 1
ATOM 2027 C C . ASP A 1 258 ? -16.883 6.970 10.650 1.00 89.56 258 ASP A C 1
ATOM 2029 O O . ASP A 1 258 ? -17.638 6.239 11.294 1.00 89.56 258 ASP A O 1
ATOM 2033 N N . ASP A 1 259 ? -16.845 6.952 9.319 1.00 93.12 259 ASP A N 1
ATOM 2034 C CA . ASP A 1 259 ? -17.718 6.173 8.443 1.00 93.12 259 ASP A CA 1
ATOM 2035 C C . ASP A 1 259 ? -17.094 4.846 7.980 1.00 93.12 259 ASP A C 1
ATOM 2037 O O . ASP A 1 259 ? -17.710 4.114 7.206 1.00 93.12 259 ASP A O 1
ATOM 2041 N N . GLY A 1 260 ? -15.884 4.506 8.436 1.00 94.81 260 GLY A N 1
ATOM 2042 C CA . GLY A 1 260 ? -15.225 3.280 8.006 1.00 94.81 260 GLY A CA 1
ATOM 2043 C C . GLY A 1 260 ? -13.773 3.123 8.440 1.00 94.81 260 GLY A C 1
ATOM 2044 O O . GLY A 1 260 ? -13.244 3.868 9.257 1.00 94.81 260 GLY A O 1
ATOM 2045 N N . ALA A 1 261 ? -13.112 2.128 7.858 1.00 96.81 261 ALA A N 1
ATOM 2046 C CA . ALA A 1 261 ? -11.709 1.818 8.104 1.00 96.81 261 ALA A CA 1
ATOM 2047 C C . ALA A 1 261 ? -11.032 1.249 6.852 1.00 96.81 261 ALA A C 1
ATOM 2049 O O . ALA A 1 261 ? -11.679 0.872 5.873 1.00 96.81 261 ALA A O 1
ATOM 2050 N N . THR A 1 262 ? -9.705 1.171 6.869 1.00 97.81 262 THR A N 1
ATOM 2051 C CA . THR A 1 262 ? -8.933 0.478 5.832 1.00 97.81 262 THR A CA 1
ATOM 2052 C C . THR A 1 262 ? -7.842 -0.370 6.468 1.00 97.81 262 THR A C 1
ATOM 2054 O O . THR A 1 262 ? -7.017 0.141 7.225 1.00 97.81 262 THR A O 1
ATOM 2057 N N . LEU A 1 263 ? -7.829 -1.660 6.133 1.00 98.44 263 LEU A N 1
ATOM 2058 C CA . LEU A 1 263 ? -6.826 -2.624 6.572 1.00 98.44 263 LEU A CA 1
ATOM 2059 C C . LEU A 1 263 ? -5.892 -2.969 5.410 1.00 98.44 263 LEU A C 1
ATOM 2061 O O . LEU A 1 263 ? -6.337 -3.282 4.305 1.00 98.44 263 LEU A O 1
ATOM 2065 N N . LEU A 1 264 ? -4.589 -2.910 5.659 1.00 98.12 264 LEU A N 1
ATOM 2066 C CA . LEU A 1 264 ? -3.534 -3.092 4.665 1.00 98.12 264 LEU A CA 1
ATOM 2067 C C . LEU A 1 264 ? -2.523 -4.101 5.213 1.00 98.12 264 LEU A C 1
ATOM 2069 O O . LEU A 1 264 ? -1.832 -3.817 6.189 1.00 98.12 264 LEU A O 1
ATOM 2073 N N . LEU A 1 265 ? -2.420 -5.280 4.602 1.00 98.56 265 LEU A N 1
ATOM 2074 C CA . LEU A 1 265 ? -1.404 -6.260 4.986 1.00 98.56 265 LEU A CA 1
ATOM 2075 C C . LEU A 1 265 ? -0.104 -6.002 4.218 1.00 98.56 265 LEU A C 1
ATOM 2077 O O . LEU A 1 265 ? -0.105 -5.947 2.987 1.00 98.56 265 LEU A O 1
ATOM 2081 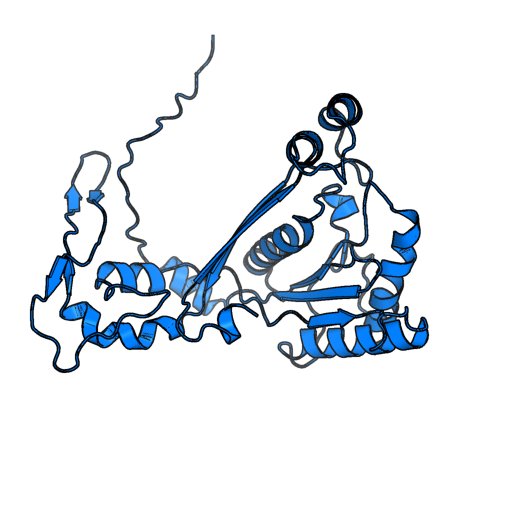N N . VAL A 1 266 ? 1.005 -5.916 4.950 1.00 98.50 266 VAL A N 1
ATOM 2082 C CA . VAL A 1 266 ? 2.363 -5.837 4.407 1.00 98.50 266 VAL A CA 1
ATOM 2083 C C . VAL A 1 266 ? 3.152 -7.059 4.865 1.00 98.50 266 VAL A C 1
ATOM 2085 O O . VAL A 1 266 ? 3.301 -7.290 6.066 1.00 98.50 266 VAL A O 1
ATOM 2088 N N . THR A 1 267 ? 3.694 -7.840 3.931 1.00 98.12 267 THR A N 1
ATOM 2089 C CA . THR A 1 267 ? 4.623 -8.934 4.258 1.00 98.12 267 THR A CA 1
ATOM 2090 C C . THR A 1 267 ? 6.051 -8.570 3.872 1.00 98.12 267 THR A C 1
ATOM 2092 O O . THR A 1 267 ? 6.260 -7.930 2.836 1.00 98.12 267 THR A O 1
ATOM 2095 N N . PRO A 1 268 ? 7.051 -8.989 4.662 1.00 97.38 268 PRO A N 1
A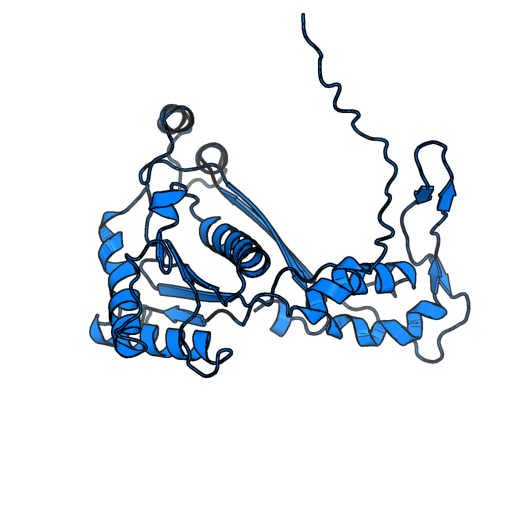TOM 2096 C CA . PRO A 1 268 ? 8.442 -8.759 4.315 1.00 97.38 268 PRO A CA 1
ATOM 2097 C C . PRO A 1 268 ? 8.832 -9.546 3.056 1.00 97.38 268 PRO A C 1
ATOM 2099 O O . PRO A 1 268 ? 8.192 -10.553 2.731 1.00 97.38 268 PRO A O 1
ATOM 2102 N N . PRO A 1 269 ? 9.894 -9.127 2.352 1.00 95.62 269 PRO A N 1
ATOM 2103 C CA . PRO A 1 269 ? 10.533 -9.972 1.353 1.00 95.62 269 PRO A CA 1
ATOM 2104 C C . PRO A 1 269 ? 11.066 -11.257 2.005 1.00 95.62 269 PRO A C 1
ATOM 2106 O O . PRO A 1 269 ? 11.439 -11.262 3.180 1.00 95.62 269 PRO A O 1
ATOM 2109 N N . SER A 1 270 ? 11.137 -12.349 1.243 1.00 93.38 270 SER A N 1
ATOM 2110 C CA . SER A 1 270 ? 11.776 -13.576 1.727 1.00 93.38 270 SER A CA 1
ATOM 2111 C C . SER A 1 270 ? 13.283 -13.374 1.908 1.00 93.38 270 SER A C 1
ATOM 2113 O O . SER A 1 270 ? 13.891 -12.522 1.257 1.00 93.38 270 SER A O 1
ATOM 2115 N N . THR A 1 271 ? 13.917 -14.200 2.742 1.00 92.31 271 THR A N 1
ATOM 2116 C CA . THR A 1 271 ? 15.377 -14.182 2.920 1.00 92.31 271 THR A CA 1
ATOM 2117 C C . THR A 1 271 ? 16.119 -14.346 1.592 1.00 92.31 271 THR A C 1
ATOM 2119 O O . THR A 1 271 ? 17.117 -13.668 1.358 1.00 92.31 271 THR A O 1
ATOM 2122 N N . ASP A 1 272 ? 15.613 -15.192 0.694 1.00 93.50 272 ASP A N 1
ATOM 2123 C CA . ASP A 1 272 ? 16.201 -15.379 -0.634 1.00 93.50 272 ASP A CA 1
ATOM 2124 C C . ASP A 1 272 ? 16.037 -14.144 -1.515 1.00 93.50 272 ASP A C 1
ATOM 2126 O O . ASP A 1 272 ? 16.965 -13.796 -2.241 1.00 93.50 272 ASP A O 1
ATOM 2130 N N . GLN A 1 273 ? 14.896 -13.450 -1.439 1.00 91.81 273 GLN A N 1
ATOM 2131 C CA . GLN A 1 273 ? 14.719 -12.190 -2.158 1.00 91.81 273 GLN A CA 1
ATOM 2132 C C . GLN A 1 273 ? 15.686 -11.123 -1.641 1.00 91.81 273 GLN A C 1
ATOM 2134 O O . GLN A 1 273 ? 16.311 -10.447 -2.446 1.00 91.81 273 GLN A O 1
ATOM 2139 N N . ILE A 1 274 ? 15.871 -11.016 -0.322 1.00 91.75 274 ILE A N 1
ATOM 2140 C CA . ILE A 1 274 ? 16.832 -10.076 0.277 1.00 91.75 274 ILE A CA 1
ATOM 2141 C C . ILE A 1 274 ? 18.255 -10.384 -0.204 1.00 91.75 274 ILE A C 1
ATOM 2143 O O . ILE A 1 274 ? 18.973 -9.476 -0.617 1.00 91.75 274 ILE A O 1
ATOM 2147 N N . LYS A 1 275 ? 18.660 -11.662 -0.200 1.00 92.12 275 LYS A N 1
ATOM 2148 C CA . LYS A 1 275 ? 19.975 -12.090 -0.707 1.00 92.12 275 LYS A CA 1
ATOM 2149 C C . LYS A 1 275 ? 20.150 -11.761 -2.190 1.00 92.12 275 LYS A C 1
ATOM 2151 O O . LYS A 1 275 ? 21.195 -11.242 -2.572 1.00 92.12 275 LYS A O 1
ATOM 2156 N N . LYS A 1 276 ? 19.134 -12.040 -3.015 1.00 90.88 276 LYS A N 1
ATOM 2157 C CA . LYS A 1 276 ? 19.134 -11.700 -4.445 1.00 90.88 276 LYS A CA 1
ATOM 2158 C C . LYS A 1 276 ? 19.275 -10.194 -4.644 1.00 90.88 276 LYS A C 1
ATOM 2160 O O . LYS A 1 276 ? 20.170 -9.770 -5.363 1.00 90.88 276 LYS A O 1
ATOM 2165 N N . ASP A 1 277 ? 18.465 -9.397 -3.953 1.00 89.31 277 ASP A N 1
ATOM 2166 C CA . ASP A 1 277 ? 18.465 -7.938 -4.073 1.00 89.31 277 ASP A CA 1
ATOM 2167 C C . ASP A 1 277 ? 19.794 -7.310 -3.637 1.00 89.31 277 ASP A C 1
ATOM 2169 O O . ASP A 1 277 ? 20.225 -6.330 -4.245 1.00 89.31 277 ASP A O 1
ATOM 2173 N N . ALA A 1 278 ? 20.448 -7.876 -2.617 1.00 88.44 278 ALA A N 1
ATOM 2174 C CA . ALA A 1 278 ? 21.755 -7.434 -2.131 1.00 88.44 278 ALA A CA 1
ATOM 2175 C C . ALA A 1 278 ? 22.909 -7.763 -3.097 1.00 88.44 278 ALA A C 1
ATOM 2177 O O . ALA A 1 278 ? 23.922 -7.067 -3.098 1.00 88.44 278 ALA A O 1
ATOM 2178 N N . ALA A 1 279 ? 22.767 -8.802 -3.926 1.00 89.06 279 ALA A N 1
ATOM 2179 C CA . ALA A 1 279 ? 23.771 -9.182 -4.921 1.00 89.06 279 ALA A CA 1
ATOM 2180 C C . ALA A 1 279 ? 23.713 -8.326 -6.203 1.00 89.06 279 ALA A C 1
ATOM 2182 O O . ALA A 1 279 ? 24.659 -8.330 -6.995 1.00 89.06 279 ALA A O 1
ATOM 2183 N N . ILE A 1 280 ? 22.620 -7.586 -6.424 1.00 85.81 280 ILE A N 1
ATOM 2184 C CA . ILE A 1 280 ? 22.441 -6.749 -7.614 1.00 85.81 280 ILE A CA 1
ATOM 2185 C C . ILE A 1 280 ? 23.335 -5.508 -7.514 1.00 85.81 280 ILE A C 1
ATOM 2187 O O . ILE A 1 280 ? 23.124 -4.622 -6.684 1.00 85.81 280 ILE A O 1
ATOM 2191 N N . LYS A 1 281 ? 24.298 -5.385 -8.435 1.00 78.88 281 LYS A N 1
ATOM 2192 C CA . LYS A 1 281 ? 25.026 -4.129 -8.661 1.00 78.88 281 LYS A CA 1
ATOM 2193 C C . LYS A 1 281 ? 24.107 -3.147 -9.379 1.00 78.88 281 LYS A C 1
ATOM 2195 O O . LYS A 1 281 ? 23.944 -3.218 -10.591 1.00 78.88 281 LYS A O 1
ATOM 2200 N N . ARG A 1 282 ? 23.493 -2.245 -8.620 1.00 72.19 282 ARG A N 1
ATOM 2201 C CA . ARG A 1 282 ? 22.528 -1.255 -9.111 1.00 72.19 282 ARG A CA 1
ATOM 2202 C C . ARG A 1 282 ? 23.241 -0.117 -9.865 1.00 72.19 282 ARG A C 1
ATOM 2204 O O . ARG A 1 282 ? 23.929 0.679 -9.226 1.00 72.19 282 ARG A O 1
ATOM 2211 N N . PRO A 1 283 ? 23.107 -0.008 -11.199 1.00 58.69 283 PRO A N 1
ATOM 2212 C CA . PRO A 1 283 ? 23.847 0.961 -11.999 1.00 58.69 283 PRO A CA 1
ATOM 2213 C C . PRO A 1 283 ? 23.069 2.284 -12.063 1.00 58.69 283 PRO A C 1
ATOM 2215 O O . PRO A 1 283 ? 22.481 2.633 -13.086 1.00 58.69 283 PRO A O 1
ATOM 2218 N N . PHE A 1 284 ? 23.000 3.025 -10.957 1.00 60.59 284 PHE A N 1
ATOM 2219 C CA . PHE A 1 284 ? 22.173 4.236 -10.879 1.00 60.59 284 PHE A CA 1
ATOM 2220 C C . PHE A 1 284 ? 23.003 5.473 -10.560 1.00 60.59 284 PHE A C 1
ATOM 2222 O O . PHE A 1 284 ? 22.836 6.077 -9.508 1.00 60.59 284 PHE A O 1
ATOM 2229 N N . TRP A 1 285 ? 23.869 5.880 -11.490 1.00 54.03 285 TRP A N 1
ATOM 2230 C CA . TRP A 1 285 ? 24.617 7.133 -11.361 1.00 54.03 285 TRP A CA 1
ATOM 2231 C C . TRP A 1 285 ? 24.114 8.203 -12.342 1.00 54.03 285 TRP A C 1
ATOM 2233 O O . TRP A 1 285 ? 24.704 8.402 -13.411 1.00 54.03 285 TRP A O 1
ATOM 2243 N N . PRO A 1 286 ? 23.039 8.948 -12.009 1.00 52.25 286 PRO A N 1
ATOM 2244 C CA . PRO A 1 286 ? 22.980 10.332 -12.460 1.00 52.25 286 PRO A CA 1
ATOM 2245 C C . PRO A 1 286 ? 24.206 11.060 -11.880 1.00 52.25 286 PRO A C 1
ATOM 2247 O O . PRO A 1 286 ? 24.651 10.727 -10.782 1.00 52.25 286 PRO A O 1
ATOM 2250 N N . ARG A 1 287 ? 24.797 12.003 -12.630 1.00 44.19 287 ARG A N 1
ATOM 2251 C CA . ARG A 1 287 ? 26.019 12.733 -12.228 1.00 44.19 287 ARG A CA 1
ATOM 2252 C C . ARG A 1 287 ? 26.036 13.059 -10.718 1.00 44.19 287 ARG A C 1
ATOM 2254 O O . ARG A 1 287 ? 25.073 13.675 -10.253 1.00 44.19 287 ARG A O 1
ATOM 2261 N N . PRO A 1 288 ? 27.132 12.791 -9.981 1.00 44.88 288 PRO A N 1
ATOM 2262 C CA . PRO A 1 288 ? 27.356 13.394 -8.669 1.00 44.88 288 PRO A CA 1
ATOM 2263 C C . PRO A 1 288 ? 27.684 14.878 -8.887 1.00 44.88 288 PRO A C 1
ATOM 2265 O O . PRO A 1 288 ? 28.841 15.278 -8.957 1.00 44.88 288 PRO A O 1
ATOM 2268 N N . GLY A 1 289 ? 26.667 15.695 -9.158 1.00 47.28 289 GLY A N 1
ATOM 2269 C CA . GLY A 1 289 ? 26.893 17.008 -9.759 1.00 47.28 289 GLY A CA 1
ATOM 2270 C C . GLY A 1 289 ? 25.767 18.013 -9.600 1.00 47.28 289 GLY A C 1
ATOM 2271 O O . GLY A 1 289 ? 25.688 18.916 -10.417 1.00 47.28 289 GLY A O 1
ATOM 2272 N N . PHE A 1 290 ? 24.926 17.882 -8.574 1.00 40.72 290 PHE A N 1
ATOM 2273 C CA . PHE A 1 290 ? 24.200 19.008 -7.985 1.00 40.72 290 PHE A CA 1
ATOM 2274 C C . PHE A 1 290 ? 24.116 18.773 -6.478 1.00 40.72 290 PHE A C 1
ATOM 2276 O O . PHE A 1 290 ? 23.458 17.845 -6.023 1.00 40.72 290 PHE A O 1
ATOM 2283 N N . GLY A 1 291 ? 24.845 19.595 -5.724 1.00 38.12 291 GLY A N 1
ATOM 2284 C CA . GLY A 1 291 ? 24.879 19.548 -4.267 1.00 38.12 291 GLY A CA 1
ATOM 2285 C C . GLY A 1 291 ? 26.044 18.744 -3.696 1.00 38.12 291 GLY A C 1
ATOM 2286 O O . GLY A 1 291 ? 25.841 17.729 -3.041 1.00 38.12 291 GLY A O 1
ATOM 2287 N N . LYS A 1 292 ? 27.270 19.281 -3.777 1.00 33.88 292 LYS A N 1
ATOM 2288 C CA . LYS A 1 292 ? 28.052 19.276 -2.535 1.00 33.88 292 LYS A CA 1
ATOM 2289 C C . LYS A 1 292 ? 27.199 20.078 -1.553 1.00 33.88 292 LYS A C 1
ATOM 2291 O O . LYS A 1 292 ? 27.148 21.301 -1.677 1.00 33.88 292 LYS A O 1
ATOM 2296 N N . MET A 1 293 ? 26.494 19.425 -0.628 1.00 33.00 293 MET A N 1
ATOM 2297 C CA . MET A 1 293 ? 26.212 20.104 0.630 1.00 33.00 293 MET A CA 1
ATOM 2298 C C . MET A 1 293 ? 27.589 20.478 1.157 1.00 33.00 293 MET A C 1
ATOM 2300 O O . MET A 1 293 ? 28.373 19.611 1.538 1.00 33.00 293 MET A O 1
ATOM 2304 N N . ARG A 1 294 ? 27.929 21.765 1.067 1.00 33.44 294 ARG A N 1
ATOM 2305 C CA . ARG A 1 294 ? 28.957 22.315 1.931 1.00 33.44 294 ARG A CA 1
ATOM 2306 C C . ARG A 1 294 ? 28.427 22.052 3.331 1.00 33.44 294 ARG A C 1
ATOM 2308 O O . ARG A 1 294 ? 27.509 22.733 3.775 1.00 33.44 294 ARG A O 1
ATOM 2315 N N . VAL A 1 295 ? 28.948 21.017 3.980 1.00 36.31 295 VAL A N 1
ATOM 2316 C CA . VAL A 1 295 ? 29.007 21.027 5.432 1.00 36.31 295 VAL A CA 1
ATOM 2317 C C . VAL A 1 295 ? 29.833 22.271 5.720 1.00 36.31 295 VAL A C 1
ATOM 2319 O O . VAL A 1 295 ? 31.008 22.332 5.363 1.00 36.31 295 VAL A O 1
ATOM 2322 N N . ALA A 1 296 ? 29.169 23.329 6.175 1.00 36.19 296 ALA A N 1
ATOM 2323 C CA . ALA A 1 296 ? 29.871 24.438 6.780 1.00 36.19 296 ALA A CA 1
ATOM 2324 C C . ALA A 1 296 ? 30.503 23.858 8.047 1.00 36.19 296 ALA A C 1
ATOM 2326 O O . ALA A 1 296 ? 29.833 23.701 9.064 1.00 36.19 296 ALA A O 1
ATOM 2327 N N . GLU A 1 297 ? 31.760 23.433 7.945 1.00 36.41 297 GLU A N 1
ATOM 2328 C CA . GLU A 1 297 ? 32.618 23.400 9.118 1.00 36.41 297 GLU A CA 1
ATOM 2329 C C . GLU A 1 297 ? 32.717 24.844 9.611 1.00 36.41 297 GLU A C 1
ATOM 2331 O O . GLU A 1 297 ? 32.872 25.776 8.817 1.00 36.41 297 GLU A O 1
ATOM 2336 N N . GLY A 1 298 ? 32.428 25.009 10.897 1.00 39.41 298 GLY A N 1
ATOM 2337 C CA . GLY A 1 298 ? 32.029 26.275 11.482 1.00 39.41 298 GLY A CA 1
ATOM 2338 C C . GLY A 1 298 ? 33.099 27.360 11.495 1.00 39.41 298 GLY A C 1
ATOM 2339 O O . GLY A 1 298 ? 34.283 27.118 11.281 1.00 39.41 298 GLY A O 1
ATOM 2340 N N . ASN A 1 299 ? 32.609 28.555 11.814 1.00 33.28 299 ASN A N 1
ATOM 2341 C CA . ASN A 1 299 ? 33.241 29.540 12.683 1.00 33.28 299 ASN A CA 1
ATOM 2342 C C . ASN A 1 299 ? 32.148 30.078 13.604 1.00 33.28 299 ASN A C 1
ATOM 2344 O O . ASN A 1 299 ? 31.054 30.378 13.069 1.00 33.28 299 ASN A O 1
#

Solvent-accessible surface area (backbone atoms only — not comparable to full-atom values): 17169 Å² total; per-residue (Å²): 104,75,65,75,79,31,79,60,51,39,65,47,80,46,78,36,70,25,26,56,66,55,49,35,68,48,86,61,90,87,71,67,61,56,46,87,79,44,55,68,53,74,75,48,84,83,34,50,73,28,62,22,74,41,78,41,78,46,77,51,73,42,81,76,40,52,58,85,42,56,82,49,14,86,26,40,29,57,69,52,48,79,46,83,45,99,94,46,63,25,40,63,68,77,44,66,76,49,64,77,44,85,65,94,61,82,87,76,65,44,101,79,44,75,63,74,48,29,51,66,55,52,51,53,62,70,66,55,72,79,55,44,48,76,49,79,68,28,74,36,68,31,41,48,98,87,68,46,78,52,57,71,73,54,37,27,52,45,40,30,53,38,50,52,61,42,26,45,90,57,76,67,45,82,56,54,27,38,41,32,34,33,62,39,61,92,62,50,91,54,26,65,72,38,42,47,33,55,58,57,23,39,51,75,73,41,71,83,70,46,66,83,41,84,78,32,20,40,56,42,24,69,74,62,11,27,26,66,89,22,40,62,56,46,42,52,54,50,36,27,52,45,10,68,76,74,45,52,32,26,35,30,38,37,20,65,44,92,57,29,38,40,36,35,31,32,34,34,56,51,74,67,53,53,54,54,52,69,69,55,84,76,90,79,39,66,61,97,77,81,74,81,74,73,75,74,76,82,132

Mean predicted aligned error: 8.19 Å

Foldseek 3Di:
DVCVVPVLAFKDKDKDWDFLCCQQVPPDPPRDDHSVNQVVLVPDDFFLQGTFTDIFIDMDGDLCSCVVLVQCQVQFDWPWDWDADPVGIAIDDTDGDDTNDDDPDDDDADPNRRDRGHPVRNVLSVLPADLWDKDDKQWAFQADPVRHGHDLVVSLVSLLVSVQVQCVVVVLDDWQAEEEEQGDSVDCVCSCVLCVSNVSSCCVSPVPQDLPPPRHHHHCSRVRNHNDPCRQSVQQVVQSVCCVPPNTKYWYWYSNDPGIIMIMIIGYDDPVSVVVSVPDPNPDDHDPPPDPPPPPPDD

pLDDT: mean 85.8, std 15.87, range [33.0, 98.69]

Radius of gyration: 23.46 Å; Cα contacts (8 Å, |Δi|>4): 494; chains: 1; bounding box: 66×51×61 Å

Nearest PDB structures (foldseek):
  7vtr-assembly1_C-2  TM=5.796E-01  e=9.916E-03  Thermobifida fusca YX
  2iik-assembly1_A  TM=3.939E-01  e=1.891E-02  Homo sapiens
  2iik-assembly1_B  TM=3.801E-01  e=1.586E-02  Homo sapiens
  8oqr-assembly1_D  TM=5.420E-01  e=1.977E-01  Mycobacterium tuberculosis H37Rv
  1tvz-assembly1_A  TM=3.617E-01  e=2.096E-01  Staphylococcus aureus

Secondary structure (DSSP, 8-state):
-HHHH-TT--EEEEEEEESHHHHHS---TTSPPPGGGTHHHHHSPP-TTSB--EEEEEEEE-GGGGGGGTTTTTTEEE---EE--TT--EE----EEEESS--SS-----SS-SSPPPHHHHHHHHTS----EEPPPEEEE-B-TTSPBPPHHHHHHHHHHHHHHHHGGGTTPPPSEEEEE---SS--TTHHHHHHHHHHHHHHH-TT--TTSTTTEEEHHHHH-B-GGGHHHHHHHHHHHHHHHH-S-EEEEE---SSEEEEEEEEPPPHHHHHHHHH--------S-S---------

Organism: NCBI:txid1349767